Protein AF-A0A9Q3FR58-F1 (afdb_monomer_lite)

Foldseek 3Di:
DDLLLVLCCVCQVVVHPDPVSLVPDDPVSSVQVVVVQWDDDPNWIWGHDPPAIETEDDDPVVLVVLLCVCAVDPVNPRDDLVSSVVSSVRYYDYPPSSVVSVVSNVVDPVNCVVCDPPDDDPDPQDDDDDDLAPPPDDDDDDPPCVSVVVVVVVVVVVLVVVLVCCQVPNPDDQDPVGTDPCSPVCVVVSVVVQQQDQDPVVRGGPVVVNVVSVPDDDD

Secondary structure (DSSP, 8-state):
--HHHHHHHHHHHTT---HHHHTTS-HHHHHHHHTT-EEEETTEEEEE-SS-EEEE---HHHHHHHHHHHHTSTTT----HHHHHHHHHHHEE-TTHHHHHHHHHTT-HHHHHHSPPPPS--PPPPPPPPPSSTT---PPPPTT-GGGGHHHHHHHHHHHHHHHHHHHH-SS---TTS----HHHHHHHHHHHHTTPBPTTT-SBHHHHHHHHHTS---

pLDDT: mean 77.33, std 13.7, range [42.47, 96.5]

Radius of gyration: 36.56 Å; chains: 1; bounding box: 87×39×96 Å

Organism: NCBI:txid1389203

Structure (mmCIF, N/CA/C/O backbone):
data_AF-A0A9Q3FR58-F1
#
_entry.id   AF-A0A9Q3FR58-F1
#
loop_
_atom_site.group_PDB
_atom_site.id
_atom_site.type_symbol
_atom_site.label_atom_id
_atom_site.label_alt_id
_atom_site.label_comp_id
_atom_site.label_asym_id
_atom_site.label_entity_id
_atom_site.label_seq_id
_atom_site.pdbx_PDB_ins_code
_atom_site.Cartn_x
_atom_site.Cartn_y
_atom_site.Cartn_z
_atom_site.occupancy
_atom_site.B_iso_or_equiv
_atom_site.auth_seq_id
_atom_site.auth_comp_id
_atom_site.auth_asym_id
_atom_site.auth_atom_id
_atom_site.pdbx_PDB_model_num
ATOM 1 N N . MET A 1 1 ? -13.399 -14.724 16.982 1.00 58.38 1 MET A N 1
ATOM 2 C CA . MET A 1 1 ? -13.771 -13.324 17.273 1.00 58.38 1 MET A CA 1
ATOM 3 C C . MET A 1 1 ? -12.671 -12.745 18.143 1.00 58.38 1 MET A C 1
ATOM 5 O O . MET A 1 1 ? -12.304 -13.397 19.115 1.00 58.38 1 MET A O 1
ATOM 9 N N . ASP A 1 2 ? -12.083 -11.619 17.748 1.00 81.62 2 ASP A N 1
ATOM 10 C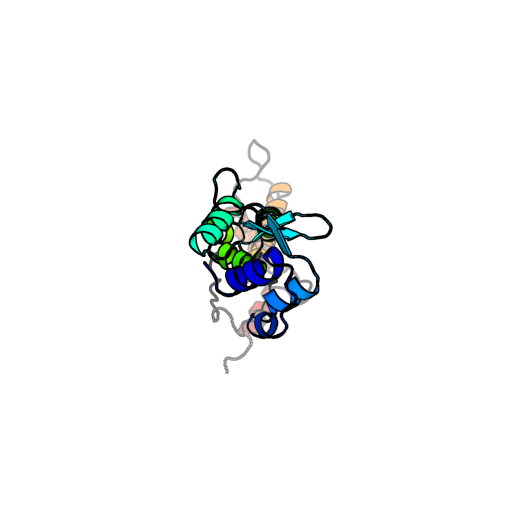 CA . ASP A 1 2 ? -10.951 -11.015 18.459 1.00 81.62 2 ASP A CA 1
ATOM 11 C C . ASP A 1 2 ? -11.298 -10.629 19.907 1.00 81.62 2 ASP A C 1
ATOM 13 O O . ASP A 1 2 ? -12.433 -10.238 20.207 1.00 81.62 2 ASP A O 1
ATOM 17 N N . LYS A 1 3 ? -10.311 -10.734 20.807 1.00 85.44 3 LYS A N 1
ATOM 18 C CA . LYS A 1 3 ? -10.471 -10.431 22.236 1.00 85.44 3 LYS A CA 1
ATOM 19 C C . LYS A 1 3 ? -10.946 -8.990 22.450 1.00 85.44 3 LYS A C 1
ATOM 21 O O . LYS A 1 3 ? -11.833 -8.770 23.274 1.00 85.44 3 LYS A O 1
ATOM 26 N N . ASN A 1 4 ? -10.397 -8.021 21.716 1.00 86.50 4 ASN A N 1
ATOM 27 C CA . ASN A 1 4 ? -10.749 -6.611 21.878 1.00 86.50 4 ASN A CA 1
ATOM 28 C C . ASN A 1 4 ? -12.167 -6.333 21.380 1.00 86.50 4 ASN A C 1
ATOM 30 O O . ASN A 1 4 ? -12.922 -5.644 22.063 1.00 86.50 4 ASN A O 1
ATOM 34 N N . CYS A 1 5 ? -12.574 -6.928 20.253 1.00 84.06 5 CYS A N 1
ATOM 35 C CA . CYS A 1 5 ? -13.959 -6.840 19.780 1.00 84.06 5 CYS A CA 1
ATOM 36 C C . CYS A 1 5 ? -14.952 -7.390 20.807 1.00 84.06 5 CYS A C 1
ATOM 38 O O . CYS A 1 5 ? -15.996 -6.782 21.030 1.00 84.06 5 CYS A O 1
ATOM 40 N N . HIS A 1 6 ? -14.627 -8.515 21.451 1.00 84.56 6 HIS A N 1
ATOM 41 C CA . HIS A 1 6 ? -15.487 -9.092 22.481 1.00 84.56 6 HIS A CA 1
ATOM 42 C C . HIS A 1 6 ? -15.614 -8.167 23.699 1.00 84.56 6 HIS A C 1
ATOM 44 O O . HIS A 1 6 ? -16.725 -7.923 24.166 1.00 84.56 6 HIS A O 1
ATOM 50 N N . ILE A 1 7 ? -14.496 -7.606 24.174 1.00 86.19 7 ILE A N 1
ATOM 51 C CA . ILE A 1 7 ? -14.488 -6.640 25.283 1.00 86.19 7 ILE A CA 1
ATOM 52 C C . ILE A 1 7 ? -15.303 -5.390 24.920 1.00 86.19 7 ILE A C 1
ATOM 54 O O . ILE A 1 7 ? -16.125 -4.947 25.718 1.00 86.19 7 ILE A O 1
ATOM 58 N N . LEU A 1 8 ? -15.138 -4.857 23.707 1.00 85.69 8 LEU A N 1
ATOM 59 C CA . LEU A 1 8 ? -15.890 -3.696 23.226 1.00 85.69 8 LEU A CA 1
ATOM 60 C C . LEU A 1 8 ? -17.389 -3.962 23.142 1.00 85.69 8 LEU A C 1
ATOM 62 O O . LEU A 1 8 ? -18.174 -3.135 23.593 1.00 85.69 8 LEU A O 1
ATOM 66 N N . CYS A 1 9 ? -17.795 -5.123 22.627 1.00 83.50 9 CYS A N 1
ATOM 67 C CA . CYS A 1 9 ? -19.205 -5.502 22.611 1.00 83.50 9 CYS A CA 1
ATOM 68 C C . CYS A 1 9 ? -19.760 -5.607 24.037 1.00 83.50 9 CYS A C 1
ATOM 70 O O . CYS A 1 9 ? -20.854 -5.121 24.298 1.00 83.50 9 CYS A O 1
ATOM 72 N N . GLN A 1 10 ? -19.007 -6.175 24.985 1.00 83.62 10 GLN A N 1
ATOM 73 C CA . GLN A 1 10 ? -19.440 -6.238 26.383 1.00 83.62 10 GLN A CA 1
ATOM 74 C C . GLN A 1 10 ? -19.601 -4.849 27.009 1.00 83.62 10 GLN A C 1
ATOM 76 O O . GLN A 1 10 ? -20.614 -4.607 27.657 1.00 83.62 10 GLN A O 1
ATOM 81 N N . LEU A 1 11 ? -18.631 -3.954 26.810 1.00 83.94 11 LEU A N 1
ATOM 82 C CA . LEU A 1 11 ? -18.652 -2.597 27.362 1.00 83.94 11 LEU A CA 1
ATOM 83 C C . LEU A 1 11 ? -19.778 -1.748 26.759 1.00 83.94 11 LEU A C 1
ATOM 85 O O . LEU A 1 11 ? -20.513 -1.092 27.492 1.00 83.94 11 LEU A O 1
ATOM 89 N N . LEU A 1 12 ? -19.926 -1.785 25.431 1.00 84.06 12 LEU A N 1
ATOM 90 C CA . LEU A 1 12 ? -20.851 -0.921 24.696 1.00 84.06 12 LEU A CA 1
ATOM 91 C C . LEU A 1 12 ? -22.293 -1.445 24.688 1.00 84.06 12 LEU A C 1
ATOM 93 O O . LEU A 1 12 ? -23.212 -0.641 24.671 1.00 84.06 12 LEU A O 1
ATOM 97 N N . MET A 1 13 ? -22.524 -2.764 24.700 1.00 78.56 13 MET A N 1
ATOM 98 C CA . MET A 1 13 ? -23.892 -3.316 24.681 1.00 78.56 13 MET A CA 1
ATOM 99 C C . MET A 1 13 ? -24.527 -3.407 26.072 1.00 78.56 13 MET A C 1
ATOM 101 O O . MET A 1 13 ? -25.747 -3.456 26.177 1.00 78.56 13 MET A O 1
ATOM 105 N N . LYS A 1 14 ? -23.725 -3.469 27.144 1.00 75.81 14 LYS A N 1
ATOM 106 C CA . LYS A 1 14 ? -24.231 -3.508 28.528 1.00 75.81 14 LYS A CA 1
ATOM 107 C C . LYS A 1 14 ? -24.322 -2.122 29.178 1.00 75.81 14 LYS A C 1
ATOM 109 O O . LYS A 1 14 ? -24.598 -2.057 30.373 1.00 75.81 14 LYS A O 1
ATOM 114 N N . ASP A 1 15 ? -24.027 -1.049 28.434 1.00 67.69 15 ASP A N 1
ATOM 115 C CA . ASP A 1 15 ? -23.895 0.330 28.939 1.00 67.69 15 ASP A CA 1
ATOM 116 C C . ASP A 1 15 ? -23.026 0.439 30.212 1.00 67.69 15 ASP A C 1
ATOM 118 O O . ASP A 1 15 ? -23.183 1.338 31.042 1.00 67.69 15 ASP A O 1
ATOM 122 N N . CYS A 1 16 ? -22.074 -0.485 30.391 1.00 66.06 16 CYS A N 1
ATOM 123 C CA . CYS A 1 16 ? -21.245 -0.562 31.585 1.00 66.06 16 CYS A CA 1
ATOM 124 C C . CYS A 1 16 ? -19.850 -0.001 31.295 1.00 66.06 16 CYS A C 1
ATOM 126 O O . CYS A 1 16 ? -19.054 -0.593 30.567 1.00 66.06 16 CYS A O 1
ATOM 128 N N . LYS A 1 17 ? -19.511 1.138 31.907 1.00 69.00 17 LYS A N 1
ATOM 129 C CA . LYS A 1 17 ? -18.150 1.695 31.864 1.00 69.00 17 LYS A CA 1
ATOM 130 C C . LYS A 1 17 ? -17.260 1.005 32.899 1.00 69.00 17 LYS A C 1
ATOM 132 O O . LYS A 1 17 ? -16.858 1.633 33.872 1.00 69.00 17 LYS A O 1
ATOM 137 N N . ASP A 1 18 ? -16.986 -0.285 32.710 1.00 76.38 18 ASP A N 1
ATOM 138 C CA . ASP A 1 18 ? -16.096 -1.047 33.593 1.00 76.38 18 ASP A CA 1
ATOM 139 C C . ASP A 1 18 ? -14.612 -0.722 33.294 1.00 76.38 18 ASP A C 1
ATOM 141 O O . ASP A 1 18 ? -14.090 -1.111 32.239 1.00 76.38 18 ASP A O 1
ATOM 145 N N . PRO A 1 19 ? -13.890 -0.040 34.209 1.00 75.44 19 PRO A N 1
ATOM 146 C CA . PRO A 1 19 ? -12.490 0.340 34.000 1.00 75.44 19 PRO A CA 1
ATOM 147 C C . PRO A 1 19 ? -11.538 -0.864 33.921 1.00 75.44 19 PRO A C 1
ATOM 149 O O . PRO A 1 19 ? -10.453 -0.776 33.335 1.00 75.44 19 PRO A O 1
ATOM 152 N N . THR A 1 20 ? -11.928 -2.004 34.499 1.00 78.81 20 THR A N 1
ATOM 153 C CA . THR A 1 20 ? -11.095 -3.212 34.540 1.00 78.81 20 THR A CA 1
ATOM 154 C C . THR A 1 20 ? -11.034 -3.907 33.181 1.00 78.81 20 THR A C 1
ATOM 156 O O . THR A 1 20 ? -9.996 -4.458 32.811 1.00 78.81 20 THR A O 1
ATOM 159 N N . LEU A 1 21 ? -12.122 -3.838 32.409 1.00 76.19 21 LEU A N 1
ATOM 160 C CA . LEU A 1 21 ? -12.220 -4.411 31.069 1.00 76.19 21 LEU A CA 1
ATOM 161 C C . LEU A 1 21 ? -11.488 -3.553 30.032 1.00 76.19 21 LEU A C 1
ATOM 163 O O . LEU A 1 21 ? -10.724 -4.099 29.237 1.00 76.19 21 LEU A O 1
ATOM 167 N N . SER A 1 22 ? -11.625 -2.223 30.104 1.00 75.50 22 SER A N 1
ATOM 168 C CA . SER A 1 22 ? -10.874 -1.289 29.243 1.00 75.50 22 SER A CA 1
ATOM 169 C C . SER A 1 22 ? -9.354 -1.459 29.399 1.00 75.50 22 SER A C 1
ATOM 171 O O . SER A 1 22 ? -8.603 -1.422 28.426 1.00 75.50 22 SER A O 1
ATOM 173 N N . SER A 1 23 ? -8.883 -1.760 30.613 1.00 81.88 23 SER A N 1
ATOM 174 C CA . SER A 1 23 ? -7.455 -1.977 30.889 1.00 81.88 23 SER A CA 1
ATOM 175 C C . SER A 1 23 ? -6.879 -3.266 30.283 1.00 81.88 23 SER A C 1
ATOM 177 O O . SER A 1 23 ? -5.663 -3.424 30.246 1.00 81.88 23 SER A O 1
ATOM 179 N N . LYS A 1 24 ? -7.723 -4.192 29.805 1.00 86.44 24 LYS A N 1
ATOM 180 C CA . LYS A 1 24 ? -7.295 -5.448 29.160 1.00 86.44 24 LYS A CA 1
ATOM 181 C C . LYS A 1 24 ? -7.170 -5.343 27.638 1.00 86.44 24 LYS A C 1
ATOM 183 O O . LYS A 1 24 ? -6.755 -6.336 27.030 1.00 86.44 24 LYS A O 1
ATOM 188 N N . MET A 1 25 ? -7.578 -4.219 27.049 1.00 85.12 25 MET A N 1
ATOM 189 C CA . MET A 1 25 ? -7.524 -3.973 25.608 1.00 85.12 25 MET A CA 1
ATOM 190 C C . MET A 1 25 ? -6.147 -3.478 25.178 1.00 85.12 25 MET A C 1
ATOM 192 O O . MET A 1 25 ? -5.453 -2.813 25.949 1.00 85.12 25 MET A O 1
ATOM 196 N N . ASP A 1 26 ? -5.782 -3.754 23.928 1.00 89.44 26 ASP A N 1
ATOM 197 C CA . ASP A 1 26 ? -4.554 -3.190 23.369 1.00 89.44 26 ASP A CA 1
ATOM 198 C C . ASP A 1 26 ? -4.687 -1.669 23.188 1.00 89.44 26 ASP A C 1
ATOM 200 O O . ASP A 1 26 ? -5.781 -1.128 22.996 1.00 89.44 26 ASP A O 1
ATOM 204 N N . GLU A 1 27 ? -3.553 -0.969 23.212 1.00 88.56 27 GLU A N 1
ATOM 205 C CA . GLU A 1 27 ? -3.487 0.497 23.257 1.00 88.56 27 GLU A CA 1
ATOM 206 C C . GLU A 1 27 ? -4.267 1.182 22.122 1.00 88.56 27 GLU A C 1
ATOM 208 O O . GLU A 1 27 ? -5.013 2.131 22.365 1.00 88.56 27 GLU A O 1
ATOM 213 N N . ILE A 1 28 ? -4.156 0.665 20.891 1.00 88.25 28 ILE A N 1
ATOM 214 C CA . ILE A 1 28 ? -4.841 1.215 19.707 1.00 88.25 28 ILE A CA 1
ATOM 215 C C . ILE A 1 28 ? -6.362 1.161 19.886 1.00 88.25 28 ILE A C 1
ATOM 217 O O . ILE A 1 28 ? -7.063 2.131 19.594 1.00 88.25 28 ILE A O 1
ATOM 221 N N . TRP A 1 29 ? -6.873 0.036 20.388 1.00 89.06 29 TRP A N 1
ATOM 222 C CA . TRP A 1 29 ? -8.299 -0.158 20.624 1.00 89.06 29 TRP A CA 1
ATOM 223 C C . TRP A 1 29 ? -8.800 0.691 21.784 1.00 89.06 29 TRP A C 1
ATOM 225 O O . TRP A 1 29 ? -9.887 1.257 21.700 1.00 89.06 29 TRP A O 1
ATOM 235 N N . LYS A 1 30 ? -8.007 0.792 22.854 1.00 87.50 30 LYS A N 1
ATOM 236 C CA . LYS A 1 30 ? -8.347 1.593 24.028 1.00 87.50 30 LYS A CA 1
ATOM 237 C C . LYS A 1 30 ? -8.444 3.075 23.680 1.00 87.50 30 LYS A C 1
ATOM 239 O O . LYS A 1 30 ? -9.448 3.700 23.993 1.00 87.50 30 LYS A O 1
ATOM 244 N N . LYS A 1 31 ? -7.459 3.612 22.955 1.00 88.50 31 LYS A N 1
ATOM 245 C CA . LYS A 1 31 ? -7.476 5.005 22.492 1.00 88.50 31 LYS A CA 1
ATOM 246 C C . LYS A 1 31 ? -8.723 5.306 21.658 1.00 88.50 31 LYS A C 1
ATOM 248 O O . LYS A 1 31 ? -9.409 6.290 21.902 1.00 88.50 31 LYS A O 1
ATOM 253 N N . ALA A 1 32 ? -9.037 4.427 20.710 1.00 87.00 32 ALA A N 1
ATOM 254 C CA . ALA A 1 32 ? -10.231 4.547 19.884 1.00 87.00 32 ALA A CA 1
ATOM 255 C C . ALA A 1 32 ? -11.530 4.497 20.717 1.00 87.00 32 ALA A C 1
ATOM 257 O O . ALA A 1 32 ? -12.446 5.293 20.514 1.00 87.00 32 ALA A O 1
ATOM 258 N N . TYR A 1 33 ? -11.604 3.594 21.695 1.00 87.12 33 TYR A N 1
ATOM 259 C CA . TYR A 1 33 ? -12.733 3.513 22.621 1.00 87.12 33 TYR A CA 1
ATOM 260 C C . TYR A 1 33 ? -12.908 4.782 23.461 1.00 87.12 33 TYR A C 1
ATOM 262 O O . TYR A 1 33 ? -14.024 5.290 23.554 1.00 87.12 33 TYR A O 1
ATOM 270 N N . ASP A 1 34 ? -11.822 5.313 24.024 1.00 86.25 34 ASP A N 1
ATOM 271 C CA . ASP A 1 34 ? -11.843 6.521 24.854 1.00 86.25 34 ASP A CA 1
ATOM 272 C C . ASP A 1 34 ? -12.266 7.764 24.043 1.00 86.25 34 ASP A C 1
ATOM 274 O O . ASP A 1 34 ? -12.928 8.658 24.568 1.00 86.25 34 ASP A O 1
ATOM 278 N N . GLU A 1 35 ? -11.960 7.793 22.741 1.00 86.81 35 GLU A N 1
ATOM 279 C CA . GLU A 1 35 ? -12.445 8.803 21.788 1.00 86.81 35 GLU A CA 1
ATOM 280 C C . GLU A 1 35 ? -13.936 8.627 21.413 1.00 86.81 35 GLU A C 1
ATOM 282 O O . GLU A 1 35 ? -14.515 9.487 20.746 1.00 86.81 35 GLU A O 1
ATOM 287 N N . GLY A 1 36 ? -14.581 7.534 21.836 1.00 85.00 36 GLY A N 1
ATOM 288 C CA . GLY A 1 36 ? -16.002 7.268 21.595 1.00 85.00 36 GLY A CA 1
ATOM 289 C C . GLY A 1 36 ? -16.334 6.921 20.142 1.00 85.00 36 GLY A C 1
ATOM 290 O O . GLY A 1 36 ? -17.457 7.149 19.691 1.00 85.00 36 GLY A O 1
ATOM 291 N N . ILE A 1 37 ? -15.370 6.394 19.380 1.00 89.06 37 ILE A N 1
ATOM 292 C CA . ILE A 1 37 ? -15.542 6.183 17.933 1.00 89.06 37 ILE A CA 1
ATOM 293 C C . ILE A 1 37 ? -16.217 4.850 17.584 1.00 89.06 37 ILE A C 1
ATOM 295 O O . ILE A 1 37 ? -16.667 4.668 16.453 1.00 89.06 37 ILE A O 1
ATOM 299 N N . PHE A 1 38 ? -16.361 3.929 18.540 1.00 90.50 38 PHE A N 1
ATOM 300 C CA . PHE A 1 38 ? -17.001 2.630 18.321 1.00 90.50 38 PHE A CA 1
ATOM 301 C C . PHE A 1 38 ? -18.495 2.630 18.638 1.00 90.50 38 PHE A C 1
ATOM 303 O O . PHE A 1 38 ? -18.916 3.123 19.679 1.00 90.50 38 PHE A O 1
ATOM 310 N N . HIS A 1 39 ? -19.284 2.039 17.742 1.00 88.12 39 HIS A N 1
ATOM 311 C CA . HIS A 1 39 ? -20.739 1.961 17.847 1.00 88.12 39 HIS A CA 1
ATOM 312 C C . HIS A 1 39 ? -21.197 0.529 17.528 1.00 88.12 39 HIS A C 1
ATOM 314 O O . HIS A 1 39 ? -20.955 0.062 16.412 1.00 88.12 39 HIS A O 1
ATOM 320 N N . PRO A 1 40 ? -21.827 -0.199 18.465 1.00 87.56 40 PRO A N 1
ATOM 321 C CA . PRO A 1 40 ? -22.393 -1.510 18.172 1.00 87.56 40 PRO A CA 1
ATOM 322 C C . PRO A 1 40 ? -23.749 -1.360 17.465 1.00 87.56 40 PRO A C 1
ATOM 324 O O . PRO A 1 40 ? -24.579 -0.551 17.873 1.00 87.56 40 PRO A O 1
ATOM 327 N N . LEU A 1 41 ? -23.989 -2.159 16.426 1.00 84.25 41 LEU A N 1
ATOM 328 C CA . LEU A 1 41 ? -25.285 -2.272 15.753 1.00 84.25 41 LEU A CA 1
ATOM 329 C C . LEU A 1 41 ? -25.457 -3.704 15.236 1.00 84.25 41 LEU A C 1
ATOM 331 O O . LEU A 1 41 ? -24.579 -4.215 14.549 1.00 84.25 41 LEU A O 1
ATOM 335 N N . ASP A 1 42 ? -26.560 -4.363 15.600 1.00 82.88 42 ASP A N 1
ATOM 336 C CA . ASP A 1 42 ? -26.909 -5.726 15.160 1.00 82.88 42 ASP A CA 1
ATOM 337 C C . ASP A 1 42 ? -25.799 -6.777 15.369 1.00 82.88 42 ASP A C 1
ATOM 339 O O . ASP A 1 42 ? -25.605 -7.693 14.574 1.00 82.88 42 ASP A O 1
ATOM 343 N N . GLY A 1 43 ? -25.034 -6.641 16.457 1.00 78.38 43 GLY A N 1
ATOM 344 C CA . GLY A 1 43 ? -23.909 -7.533 16.769 1.00 78.38 43 GLY A CA 1
ATOM 345 C C . GLY A 1 43 ? -22.637 -7.266 15.954 1.00 78.38 43 GLY A C 1
ATOM 346 O O . GLY A 1 43 ? -21.655 -7.992 16.104 1.00 78.38 43 GLY A O 1
ATOM 347 N N . ILE A 1 44 ? -22.626 -6.214 15.132 1.00 84.44 44 ILE A N 1
ATOM 348 C CA . ILE A 1 44 ? -21.472 -5.738 14.369 1.00 84.44 44 ILE A CA 1
ATOM 349 C C . ILE A 1 44 ? -20.944 -4.456 15.013 1.00 84.44 44 ILE A C 1
ATOM 351 O O . ILE A 1 44 ? -21.699 -3.574 15.421 1.00 84.44 44 ILE A O 1
ATOM 355 N N . LEU A 1 45 ? -19.620 -4.342 15.106 1.00 89.75 45 LEU A N 1
ATOM 356 C CA . LEU A 1 45 ? -18.970 -3.152 15.638 1.00 89.75 45 LEU A CA 1
ATOM 357 C C . LEU A 1 45 ? -18.608 -2.197 14.500 1.00 89.75 45 LEU A C 1
ATOM 359 O O . LEU A 1 45 ? -17.821 -2.544 13.621 1.00 89.75 45 LEU A O 1
ATOM 363 N N . TYR A 1 46 ? -19.132 -0.980 14.538 1.00 91.38 46 TYR A N 1
ATOM 364 C CA . TYR A 1 46 ? -18.810 0.074 13.584 1.00 91.38 46 TYR A CA 1
ATOM 365 C C . TYR A 1 46 ? -17.799 1.054 14.168 1.00 91.38 46 TYR A C 1
ATOM 367 O O . TYR A 1 46 ? -17.845 1.397 15.347 1.00 91.38 46 TYR A O 1
ATOM 375 N N . HIS A 1 47 ? -16.899 1.524 13.314 1.00 91.38 47 HIS A N 1
ATOM 376 C CA . HIS A 1 47 ? -15.940 2.576 13.591 1.00 91.38 47 HIS A CA 1
ATOM 377 C C . HIS A 1 47 ? -16.388 3.855 12.873 1.00 91.38 47 HIS A C 1
ATOM 379 O O . HIS A 1 47 ? -16.401 3.933 11.639 1.00 91.38 47 HIS A O 1
ATOM 385 N N . LYS A 1 48 ? -16.753 4.870 13.655 1.00 89.75 48 LYS A N 1
ATOM 386 C CA . LYS A 1 48 ? -17.286 6.145 13.180 1.00 89.75 48 LYS A CA 1
ATOM 387 C C . LYS A 1 48 ? -16.231 7.238 13.267 1.00 89.75 48 LYS A C 1
ATOM 389 O O . LYS A 1 48 ? -15.705 7.540 14.329 1.00 89.75 48 LYS A O 1
ATOM 394 N N . THR A 1 49 ? -15.975 7.892 12.146 1.00 86.81 49 THR A N 1
ATOM 395 C CA . THR A 1 49 ? -15.217 9.142 12.083 1.00 86.81 49 THR A CA 1
ATOM 396 C C . THR A 1 49 ? -16.159 10.307 11.778 1.00 86.81 49 THR A C 1
ATOM 398 O O . THR A 1 49 ? -17.368 10.134 11.623 1.00 86.81 49 THR A O 1
ATOM 401 N N . LYS A 1 50 ? -15.611 11.520 11.644 1.00 83.75 50 LYS A N 1
ATOM 402 C CA . LYS A 1 50 ? -16.383 12.707 11.249 1.00 83.75 50 LYS A CA 1
ATOM 403 C C . LYS A 1 50 ? -17.113 12.539 9.904 1.00 83.75 50 LYS A C 1
ATOM 405 O O . LYS A 1 50 ? -18.157 13.153 9.711 1.00 83.75 50 LYS A O 1
ATOM 410 N N . HIS A 1 51 ? -16.565 11.742 8.984 1.00 84.81 51 HIS A N 1
ATOM 411 C CA . HIS A 1 51 ? -17.045 11.652 7.599 1.00 84.81 51 HIS A CA 1
ATOM 412 C C . HIS A 1 51 ? -17.385 10.231 7.137 1.00 84.81 51 HIS A C 1
ATOM 414 O O . HIS A 1 51 ? -17.976 10.074 6.074 1.00 84.81 51 HIS A O 1
ATOM 420 N N . THR A 1 52 ? -17.021 9.200 7.900 1.00 87.00 52 THR A N 1
ATOM 421 C CA . THR A 1 52 ? -17.242 7.799 7.520 1.00 87.00 52 THR A CA 1
ATOM 422 C C . THR A 1 52 ? -17.754 6.985 8.699 1.00 87.00 52 THR A C 1
ATOM 424 O O . THR A 1 52 ? -17.422 7.263 9.849 1.00 87.00 52 THR A O 1
ATOM 427 N N . CYS A 1 53 ? -18.551 5.961 8.412 1.00 90.69 53 CYS A N 1
ATOM 428 C CA . CYS A 1 53 ? -18.941 4.930 9.365 1.00 90.69 53 CYS A CA 1
ATOM 429 C C . CYS A 1 53 ? -18.703 3.587 8.681 1.00 90.69 53 CYS A C 1
ATOM 431 O O . CYS A 1 53 ? -19.337 3.302 7.668 1.00 90.69 53 CYS A O 1
ATOM 433 N N . VAL A 1 54 ? -17.739 2.817 9.178 1.00 93.06 54 VAL A N 1
ATOM 434 C CA . VAL A 1 54 ? -17.273 1.592 8.517 1.00 93.06 54 VAL A CA 1
ATOM 435 C C . VAL A 1 54 ? -17.257 0.431 9.494 1.00 93.06 54 VAL A C 1
ATOM 437 O O . VAL A 1 54 ? -17.132 0.632 10.701 1.00 93.06 54 VAL A O 1
ATOM 440 N N . MET A 1 55 ? -17.390 -0.792 8.992 1.00 91.94 55 MET A N 1
ATOM 441 C CA . MET A 1 55 ? -17.364 -1.970 9.855 1.00 91.94 55 MET A CA 1
ATOM 442 C C . MET A 1 55 ? -15.958 -2.219 10.413 1.00 91.94 55 MET A C 1
ATOM 444 O O . MET A 1 55 ? -14.953 -2.023 9.728 1.00 91.94 55 MET A O 1
ATOM 448 N N . THR A 1 56 ? -15.879 -2.687 11.653 1.00 91.50 56 THR A N 1
ATOM 449 C CA . THR A 1 56 ? -14.619 -3.087 12.279 1.00 91.50 56 THR A CA 1
ATOM 450 C C . THR A 1 56 ? -14.328 -4.541 11.943 1.00 91.50 56 THR A C 1
ATOM 452 O O . THR A 1 56 ? -15.114 -5.425 12.277 1.00 91.50 56 THR A O 1
ATOM 455 N N . SER A 1 57 ? -13.203 -4.792 11.280 1.00 89.75 57 SER A N 1
ATOM 456 C CA . SER A 1 57 ? -12.782 -6.137 10.883 1.00 89.75 57 SER A CA 1
ATOM 457 C C . SER A 1 57 ? -11.614 -6.597 11.745 1.00 89.75 57 SER A C 1
ATOM 459 O O . SER A 1 57 ? -10.690 -5.838 12.009 1.00 89.75 57 SER A O 1
ATOM 461 N N . THR A 1 58 ? -11.646 -7.843 12.201 1.00 88.31 58 THR A N 1
ATOM 462 C CA . THR A 1 58 ? -10.516 -8.468 12.916 1.00 88.31 58 THR A CA 1
ATOM 463 C C . THR A 1 58 ? -10.150 -9.838 12.380 1.00 88.31 58 THR A C 1
ATOM 465 O O . THR A 1 58 ? -9.127 -10.403 12.753 1.00 88.31 58 THR A O 1
ATOM 468 N N . ASP A 1 59 ? -10.975 -10.371 11.487 1.00 89.06 59 ASP A N 1
ATOM 469 C CA . ASP A 1 59 ? -10.694 -11.610 10.795 1.00 89.06 59 ASP A CA 1
ATOM 470 C C . ASP A 1 59 ? -9.713 -11.346 9.649 1.00 89.06 59 ASP A C 1
ATOM 472 O O . ASP A 1 59 ? -10.004 -10.574 8.733 1.00 89.06 59 ASP A O 1
ATOM 476 N N . GLY A 1 60 ? -8.552 -12.000 9.701 1.00 90.56 60 GLY A N 1
ATOM 477 C CA . GLY A 1 60 ? -7.526 -11.889 8.670 1.00 90.56 60 GLY A CA 1
ATOM 478 C C . GLY A 1 60 ? -8.022 -12.314 7.286 1.00 90.56 60 GLY A C 1
ATOM 479 O O . GLY A 1 60 ? -7.583 -11.747 6.287 1.00 90.56 60 GLY A O 1
ATOM 480 N N . THR A 1 61 ? -8.969 -13.257 7.206 1.00 93.56 61 THR A N 1
ATOM 481 C CA . THR A 1 61 ? -9.540 -13.688 5.919 1.00 93.56 61 THR A CA 1
ATOM 482 C C . THR A 1 61 ? -10.405 -12.591 5.296 1.00 93.56 61 THR A C 1
ATOM 484 O O . THR A 1 61 ? -10.268 -12.277 4.110 1.00 93.56 61 THR A O 1
ATOM 487 N N . LEU A 1 62 ? -11.230 -11.931 6.114 1.00 92.44 62 LEU A N 1
ATOM 488 C CA . LEU A 1 62 ? -12.036 -10.787 5.705 1.00 92.44 62 LEU A CA 1
ATOM 489 C C . LEU A 1 62 ? -11.151 -9.598 5.319 1.00 92.44 62 LEU A C 1
ATOM 491 O O . LEU A 1 62 ? -11.368 -8.999 4.269 1.00 92.44 62 LEU A O 1
ATOM 495 N N . ILE A 1 63 ? -10.126 -9.290 6.121 1.00 95.31 63 ILE A N 1
ATOM 496 C CA . ILE A 1 63 ? -9.160 -8.220 5.826 1.00 95.31 63 ILE A CA 1
ATOM 497 C C . ILE A 1 63 ? -8.493 -8.461 4.469 1.00 95.31 63 ILE A C 1
ATOM 499 O O . ILE A 1 63 ? -8.463 -7.559 3.636 1.00 95.31 63 ILE A O 1
ATOM 503 N N . ASN A 1 64 ? -8.022 -9.682 4.202 1.00 95.31 64 ASN A N 1
ATOM 504 C CA . ASN A 1 64 ? -7.417 -10.017 2.913 1.00 95.31 64 ASN A CA 1
ATOM 505 C C . ASN A 1 64 ? -8.416 -9.857 1.754 1.00 95.31 64 ASN A C 1
ATOM 507 O O . ASN A 1 64 ? -8.079 -9.277 0.726 1.00 95.31 64 ASN A O 1
ATOM 511 N N . THR A 1 65 ? -9.670 -10.269 1.957 1.00 95.88 65 THR A N 1
ATOM 512 C CA . THR A 1 65 ? -10.744 -10.085 0.969 1.00 95.88 65 THR A CA 1
ATOM 513 C C . THR A 1 65 ? -10.979 -8.604 0.665 1.00 95.88 65 THR A C 1
ATOM 515 O O . THR A 1 65 ? -11.074 -8.220 -0.495 1.00 95.88 65 THR A O 1
ATOM 518 N N . ILE A 1 66 ? -11.009 -7.742 1.684 1.00 95.75 66 ILE A N 1
ATOM 519 C CA . ILE A 1 66 ? -11.155 -6.289 1.504 1.00 95.75 66 ILE A CA 1
ATOM 520 C C . ILE A 1 66 ? -9.968 -5.709 0.729 1.00 95.75 66 ILE A C 1
ATOM 522 O O . ILE A 1 66 ? -10.168 -4.898 -0.176 1.00 95.75 66 ILE A O 1
ATOM 526 N N . LEU A 1 67 ? -8.742 -6.122 1.063 1.00 96.38 67 LEU A N 1
ATOM 527 C CA . LEU A 1 67 ? -7.532 -5.685 0.362 1.00 96.38 67 LEU A CA 1
ATOM 528 C C . LEU A 1 67 ? -7.565 -6.106 -1.113 1.00 96.38 67 LEU A C 1
ATOM 530 O O . LEU A 1 67 ? -7.331 -5.269 -1.989 1.00 96.38 67 LEU A O 1
ATOM 534 N N . HIS A 1 68 ? -7.951 -7.354 -1.388 1.00 95.88 68 HIS A N 1
ATOM 535 C CA . HIS A 1 68 ? -8.147 -7.865 -2.741 1.00 95.88 68 HIS A CA 1
ATOM 536 C C . HIS A 1 68 ? -9.198 -7.055 -3.505 1.00 95.88 68 HIS A C 1
ATOM 538 O O . HIS A 1 68 ? -8.938 -6.587 -4.612 1.00 95.88 68 HIS A O 1
ATOM 544 N N . GLU A 1 69 ? -10.365 -6.811 -2.911 1.00 95.88 69 GLU A N 1
ATOM 545 C CA . GLU A 1 69 ? -11.427 -6.054 -3.574 1.00 95.88 69 GLU A CA 1
ATOM 546 C C . GLU A 1 69 ? -11.042 -4.600 -3.845 1.00 95.88 69 GLU A C 1
ATOM 548 O O . GLU A 1 69 ? -11.427 -4.046 -4.876 1.00 95.88 69 GLU A O 1
ATOM 553 N N . CYS A 1 70 ? -10.247 -3.988 -2.967 1.00 95.56 70 CYS A N 1
ATOM 554 C CA . CYS A 1 70 ? -9.807 -2.604 -3.115 1.00 95.56 70 CYS A CA 1
ATOM 555 C C . CYS A 1 70 ? -8.667 -2.426 -4.131 1.00 95.56 70 CYS A C 1
ATOM 557 O O . CYS A 1 70 ? -8.570 -1.344 -4.731 1.00 95.56 70 CYS A O 1
ATOM 559 N N . HIS A 1 71 ? -7.824 -3.450 -4.317 1.00 95.94 71 HIS A N 1
ATOM 560 C CA . HIS A 1 71 ? -6.598 -3.378 -5.117 1.00 95.94 71 HIS A CA 1
ATOM 561 C C . HIS A 1 71 ? -6.587 -4.322 -6.330 1.00 95.94 71 HIS A C 1
ATOM 563 O O . HIS A 1 71 ? -6.433 -3.862 -7.465 1.00 95.94 71 HIS A O 1
ATOM 569 N N . ASP A 1 72 ? -6.769 -5.621 -6.095 1.00 95.06 72 ASP A N 1
ATOM 570 C CA . ASP A 1 72 ? -6.510 -6.689 -7.064 1.00 95.06 72 ASP A CA 1
ATOM 571 C C . ASP A 1 72 ? -7.698 -7.019 -7.967 1.00 95.06 72 ASP A C 1
ATOM 573 O O . ASP A 1 72 ? -7.492 -7.521 -9.081 1.00 95.06 72 ASP A O 1
ATOM 577 N N . SER A 1 73 ? -8.920 -6.721 -7.514 1.00 93.38 73 SER A N 1
ATOM 578 C CA . SER A 1 73 ? -10.135 -7.018 -8.265 1.00 93.38 73 SER A CA 1
ATOM 579 C C . SER A 1 73 ? -10.105 -6.380 -9.655 1.00 93.38 73 SER A C 1
ATOM 581 O O . SER A 1 73 ? -9.548 -5.300 -9.887 1.00 93.38 73 SER A O 1
ATOM 583 N N . VAL A 1 74 ? -10.747 -7.052 -10.612 1.00 91.50 74 VAL A N 1
ATOM 584 C CA . VAL A 1 74 ? -10.844 -6.559 -11.995 1.00 91.50 74 VAL A CA 1
ATOM 585 C C . VAL A 1 74 ? -11.489 -5.169 -12.028 1.00 91.50 74 VAL A C 1
ATOM 587 O O . VAL A 1 74 ? -11.063 -4.310 -12.794 1.00 91.50 74 VAL A O 1
ATOM 590 N N . ALA A 1 75 ? -12.469 -4.931 -11.153 1.00 90.12 75 ALA A N 1
ATOM 591 C CA . ALA A 1 75 ? -13.119 -3.635 -10.998 1.00 90.12 75 ALA A CA 1
ATOM 592 C C . ALA A 1 75 ? -12.217 -2.582 -10.326 1.00 90.12 75 ALA A C 1
ATOM 594 O O . ALA A 1 75 ? -12.331 -1.393 -10.629 1.00 90.12 75 ALA A O 1
ATOM 595 N N . ALA A 1 76 ? -11.314 -2.987 -9.426 1.00 91.06 76 ALA A N 1
ATOM 596 C CA . ALA A 1 76 ? -10.414 -2.066 -8.746 1.00 91.06 76 ALA A CA 1
ATOM 597 C C . ALA A 1 76 ? -9.346 -1.487 -9.673 1.00 91.06 76 ALA A C 1
ATOM 599 O O . ALA A 1 76 ? -9.051 -0.292 -9.561 1.00 91.06 76 ALA A O 1
ATOM 600 N N . GLY A 1 77 ? -8.790 -2.318 -10.556 1.00 92.25 77 GLY A N 1
ATOM 601 C CA . GLY A 1 77 ? -7.845 -1.896 -11.585 1.00 92.25 77 GLY A CA 1
ATOM 602 C C . GLY A 1 77 ? -6.438 -1.559 -11.083 1.00 92.25 77 GLY A C 1
ATOM 603 O O . GLY A 1 77 ? -5.806 -0.692 -11.678 1.00 92.25 77 GLY A O 1
ATOM 604 N N . HIS A 1 78 ? -5.940 -2.212 -10.022 1.00 93.62 78 HIS A N 1
ATOM 605 C CA . HIS A 1 78 ? -4.565 -2.035 -9.508 1.00 93.62 78 HIS A CA 1
ATOM 606 C C . HIS A 1 78 ? -4.196 -0.555 -9.264 1.00 93.62 78 HIS A C 1
ATOM 608 O O . HIS A 1 78 ? -3.226 -0.043 -9.830 1.00 93.62 78 HIS A O 1
ATOM 614 N N . PRO A 1 79 ? -4.995 0.182 -8.471 1.00 93.38 79 PRO A N 1
ATOM 615 C CA . PRO A 1 79 ? -4.774 1.604 -8.247 1.00 93.38 79 PRO A CA 1
ATOM 616 C C . PRO A 1 79 ? -3.476 1.861 -7.463 1.00 93.38 79 PRO A C 1
ATOM 618 O O . PRO A 1 79 ? -2.940 0.974 -6.796 1.00 93.38 79 PRO A O 1
ATOM 621 N N . SER A 1 80 ? -2.995 3.109 -7.499 1.00 93.06 80 SER A N 1
ATOM 622 C CA . SER A 1 80 ? -1.857 3.541 -6.679 1.00 93.06 80 SER A CA 1
ATOM 623 C C . SER A 1 80 ? -2.094 3.294 -5.184 1.00 93.06 80 SER A C 1
ATOM 625 O O . SER A 1 80 ? -3.238 3.183 -4.732 1.00 93.06 80 SER A O 1
ATOM 627 N N . GLU A 1 81 ? -1.013 3.250 -4.405 1.00 94.12 81 GLU A N 1
ATOM 628 C CA . GLU A 1 81 ? -1.069 3.056 -2.950 1.00 94.12 81 GLU A CA 1
ATOM 629 C C . GLU A 1 81 ? -2.013 4.065 -2.276 1.00 94.12 81 GLU A C 1
ATOM 631 O O . GLU A 1 81 ? -2.938 3.662 -1.573 1.00 94.12 81 GLU A O 1
ATOM 636 N N . ASP A 1 82 ? -1.885 5.358 -2.594 1.00 94.56 82 ASP A N 1
ATOM 637 C CA . ASP A 1 82 ? -2.752 6.417 -2.054 1.00 94.56 82 ASP A CA 1
ATOM 638 C C . ASP A 1 82 ? -4.239 6.179 -2.355 1.00 94.56 82 ASP A C 1
ATOM 640 O O . ASP A 1 82 ? -5.108 6.362 -1.501 1.00 94.56 82 ASP A O 1
ATOM 644 N N . ARG A 1 83 ? -4.555 5.733 -3.577 1.00 94.69 83 ARG A N 1
ATOM 645 C CA . ARG A 1 83 ? -5.936 5.428 -3.977 1.00 94.69 83 ARG A CA 1
ATOM 646 C C . ARG A 1 83 ? -6.456 4.162 -3.301 1.00 94.69 83 ARG A C 1
ATOM 648 O O . ARG A 1 83 ? -7.642 4.093 -2.987 1.00 94.69 83 ARG A O 1
ATOM 655 N N . THR A 1 84 ? -5.587 3.180 -3.074 1.00 95.50 84 THR A N 1
ATOM 656 C CA . THR A 1 84 ? -5.925 1.956 -2.338 1.00 95.50 84 THR A CA 1
ATOM 657 C C . THR A 1 84 ? -6.252 2.289 -0.881 1.00 95.50 84 THR A C 1
ATOM 659 O O . THR A 1 84 ? -7.276 1.843 -0.367 1.00 95.50 84 THR A O 1
ATOM 662 N N . LEU A 1 85 ? -5.451 3.150 -0.244 1.00 95.81 85 LEU A N 1
ATOM 663 C CA . LEU A 1 85 ? -5.694 3.642 1.115 1.00 95.81 85 LEU A CA 1
ATOM 664 C C . LEU A 1 85 ? -7.049 4.345 1.241 1.00 95.81 85 LEU A C 1
ATOM 666 O O . LEU A 1 85 ? -7.806 4.057 2.169 1.00 95.81 85 LEU A O 1
ATOM 670 N N . GLU A 1 86 ? -7.382 5.242 0.308 1.00 94.62 86 GLU A N 1
ATOM 671 C CA . GLU A 1 86 ? -8.663 5.955 0.351 1.00 94.62 86 GLU A CA 1
ATOM 672 C C . GLU A 1 86 ? -9.866 5.028 0.124 1.00 94.62 86 GLU A C 1
ATOM 674 O O . GLU A 1 86 ? -10.911 5.246 0.733 1.00 94.62 86 GLU A O 1
ATOM 679 N N . ARG A 1 87 ? -9.727 3.954 -0.666 1.00 94.69 87 ARG A N 1
ATOM 680 C CA . ARG A 1 87 ? -10.782 2.934 -0.793 1.00 94.69 87 ARG A CA 1
ATOM 681 C C . ARG A 1 87 ? -10.982 2.164 0.504 1.00 94.69 87 ARG A C 1
ATOM 683 O O . ARG A 1 87 ? -12.093 2.143 1.029 1.00 94.69 87 ARG A O 1
ATOM 690 N N . VAL A 1 88 ? -9.911 1.605 1.065 1.00 95.50 88 VAL A N 1
ATOM 691 C CA . VAL A 1 88 ? -9.980 0.797 2.294 1.00 95.50 88 VAL A CA 1
ATOM 692 C C . VAL A 1 88 ? -10.593 1.588 3.450 1.00 95.50 88 VAL A C 1
ATOM 694 O O . VAL A 1 88 ? -11.482 1.089 4.136 1.00 95.50 88 VAL A O 1
ATOM 697 N N . LYS A 1 89 ? -10.218 2.863 3.589 1.00 93.81 89 LYS A N 1
ATOM 698 C CA . LYS A 1 89 ? -10.775 3.809 4.571 1.00 93.81 89 LYS A CA 1
ATOM 699 C C . LYS A 1 89 ? -12.302 3.948 4.521 1.00 93.81 89 LYS A C 1
ATOM 701 O O . LYS A 1 89 ? -12.905 4.326 5.526 1.00 93.81 89 LYS A O 1
ATOM 706 N N . THR A 1 90 ? -12.917 3.691 3.366 1.00 92.06 90 THR A N 1
ATOM 707 C CA . THR A 1 90 ? -14.377 3.740 3.173 1.00 92.06 90 THR A CA 1
ATOM 708 C C . THR A 1 90 ? -15.068 2.387 3.342 1.00 92.06 90 THR A C 1
ATOM 710 O O . THR A 1 90 ? -16.290 2.356 3.450 1.00 92.06 90 THR A O 1
ATOM 713 N N . CYS A 1 91 ? -14.316 1.287 3.411 1.00 91.12 91 CYS A N 1
ATOM 714 C CA . CYS A 1 91 ? -14.858 -0.065 3.524 1.00 91.12 91 CYS A CA 1
ATOM 715 C C . CYS A 1 91 ? -14.888 -0.551 4.976 1.00 91.12 91 CYS A C 1
ATOM 717 O O . CYS A 1 91 ? -15.940 -0.937 5.487 1.00 91.12 91 CYS A O 1
ATOM 719 N N . SER A 1 92 ? -13.739 -0.536 5.652 1.00 93.38 92 SER A N 1
ATOM 720 C CA . SER A 1 92 ? -13.604 -1.110 6.992 1.00 93.38 92 SER A CA 1
ATOM 721 C C . SER A 1 92 ? -12.425 -0.519 7.759 1.00 93.38 92 SER A C 1
ATOM 723 O O . SER A 1 92 ? -11.541 0.134 7.206 1.00 93.38 92 SER A O 1
ATOM 725 N N . TRP A 1 93 ? -12.437 -0.729 9.072 1.00 94.06 93 TRP A N 1
ATOM 726 C CA . TRP A 1 93 ? -11.371 -0.312 9.972 1.00 94.06 93 TRP A CA 1
ATOM 727 C C . TRP A 1 93 ? -10.816 -1.509 10.740 1.00 94.06 93 TRP A C 1
ATOM 729 O O . TRP A 1 93 ? -11.568 -2.388 11.165 1.00 94.06 93 TRP A O 1
ATOM 739 N N . TRP A 1 94 ? -9.500 -1.518 10.940 1.00 93.81 94 TRP A N 1
ATOM 740 C CA . TRP A 1 94 ? -8.801 -2.439 11.831 1.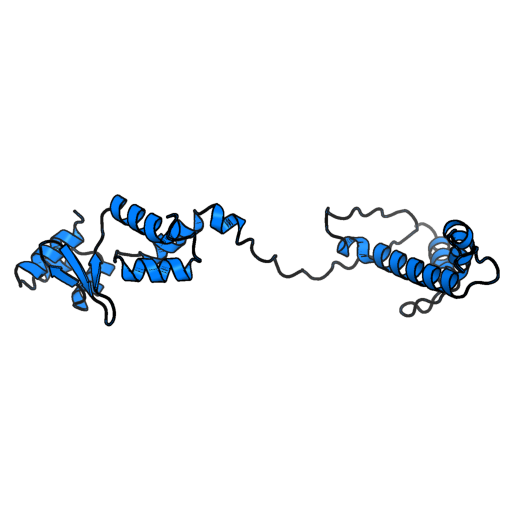00 93.81 94 TRP A CA 1
ATOM 741 C C . TRP A 1 94 ? -7.490 -1.809 12.334 1.00 93.81 94 TRP A C 1
ATOM 743 O O . TRP A 1 94 ? -7.022 -0.813 11.765 1.00 93.81 94 TRP A O 1
ATOM 753 N N . PRO A 1 95 ? -6.877 -2.333 13.407 1.00 91.62 95 PRO A N 1
ATOM 754 C CA . PRO A 1 95 ? -5.602 -1.822 13.899 1.00 91.62 95 PRO A CA 1
ATOM 755 C C . PRO A 1 95 ? -4.525 -1.901 12.818 1.00 91.62 95 PRO A C 1
ATOM 757 O O . PRO A 1 95 ? -4.358 -2.934 12.187 1.00 91.62 95 PRO A O 1
ATOM 760 N N . ASN A 1 96 ? -3.767 -0.820 12.629 1.00 91.88 96 ASN A N 1
ATOM 761 C CA . ASN A 1 96 ? -2.680 -0.742 11.645 1.00 91.88 96 ASN A CA 1
ATOM 762 C C . ASN A 1 96 ? -3.086 -0.949 10.172 1.00 91.88 96 ASN A C 1
ATOM 764 O O . ASN A 1 96 ? -2.206 -1.139 9.339 1.00 91.88 96 ASN A O 1
ATOM 768 N N . TRP A 1 97 ? -4.365 -0.784 9.810 1.00 94.06 97 TRP A N 1
ATOM 769 C CA . TRP A 1 97 ? -4.845 -0.990 8.434 1.00 94.06 97 TRP A CA 1
ATOM 770 C C . TRP A 1 97 ? -4.038 -0.274 7.346 1.00 94.06 97 TRP A C 1
ATOM 772 O O . TRP A 1 97 ? -3.822 -0.820 6.271 1.00 94.06 97 TRP A O 1
ATOM 782 N N . LYS A 1 98 ? -3.528 0.931 7.624 1.00 95.69 98 LYS A N 1
ATOM 783 C CA . LYS A 1 98 ? -2.679 1.675 6.678 1.00 95.69 98 LYS A CA 1
ATOM 784 C C . LYS A 1 98 ? -1.371 0.949 6.372 1.00 95.69 98 LYS A C 1
ATOM 786 O O . LYS A 1 98 ? -0.916 0.960 5.234 1.00 95.69 98 LYS A O 1
ATOM 791 N N . LYS A 1 99 ? -0.762 0.356 7.402 1.00 96.12 99 LYS A N 1
ATOM 792 C CA . LYS A 1 99 ? 0.478 -0.406 7.276 1.00 96.12 99 LYS A CA 1
ATOM 793 C C . LYS A 1 99 ? 0.222 -1.673 6.466 1.00 96.12 99 LYS A C 1
ATOM 795 O O . LYS A 1 99 ? 0.966 -1.932 5.531 1.00 96.12 99 LYS A O 1
ATOM 800 N N . ASP A 1 100 ? -0.867 -2.376 6.758 1.00 95.69 100 ASP A N 1
ATOM 801 C CA . ASP A 1 100 ? -1.236 -3.599 6.041 1.00 95.69 100 ASP A CA 1
ATOM 802 C C . ASP A 1 100 ? -1.534 -3.325 4.561 1.00 95.69 100 ASP A C 1
ATOM 804 O O . ASP A 1 100 ? -1.118 -4.092 3.700 1.00 95.69 100 ASP A O 1
ATOM 808 N N . VAL A 1 101 ? -2.189 -2.200 4.240 1.00 96.50 101 VAL A N 1
ATOM 809 C CA . VAL A 1 101 ? -2.381 -1.758 2.847 1.00 96.50 101 VAL A CA 1
ATOM 810 C C . VAL A 1 101 ? -1.041 -1.518 2.156 1.00 96.50 101 VAL A C 1
ATOM 812 O O . VAL A 1 101 ? -0.863 -1.950 1.018 1.00 96.50 101 VAL A O 1
ATOM 815 N N . SER A 1 102 ? -0.104 -0.850 2.831 1.00 95.12 102 SER A N 1
ATOM 816 C CA . SER A 1 102 ? 1.230 -0.592 2.284 1.00 95.12 102 SER A CA 1
ATOM 817 C C . SER A 1 102 ? 1.986 -1.895 2.033 1.00 95.12 102 SER A C 1
ATOM 819 O O . SER A 1 102 ? 2.474 -2.126 0.930 1.00 95.12 102 SER A O 1
ATOM 821 N N . GLU A 1 103 ? 2.014 -2.803 3.011 1.00 95.31 103 GLU A N 1
ATOM 822 C CA . GLU A 1 103 ? 2.650 -4.114 2.866 1.00 95.31 103 GLU A CA 1
ATOM 823 C C . GLU A 1 103 ? 2.014 -4.922 1.730 1.00 95.31 103 GLU A C 1
ATOM 825 O O . GLU A 1 103 ? 2.731 -5.428 0.869 1.00 95.31 103 GLU A O 1
ATOM 830 N N . TYR A 1 104 ? 0.682 -4.967 1.653 1.00 95.31 104 TYR 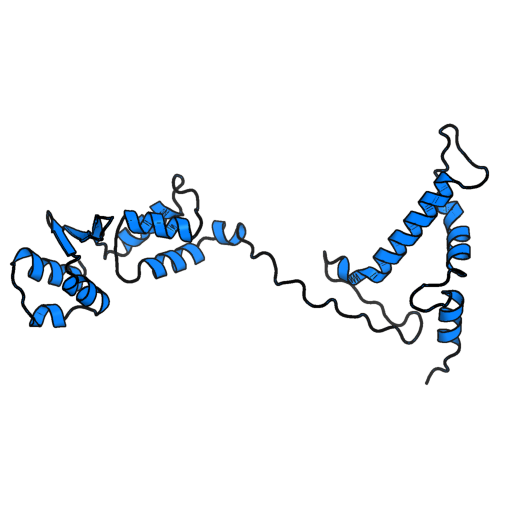A N 1
ATOM 831 C CA . TYR A 1 104 ? -0.046 -5.633 0.575 1.00 95.31 104 TYR A CA 1
ATOM 832 C C . TYR A 1 104 ? 0.291 -5.046 -0.800 1.00 95.31 104 TYR A C 1
ATOM 834 O O . TYR A 1 104 ? 0.644 -5.782 -1.724 1.00 95.31 104 TYR A O 1
ATOM 842 N N . TYR A 1 105 ? 0.277 -3.719 -0.937 1.00 93.69 105 TYR A N 1
ATOM 843 C CA . TYR A 1 105 ? 0.650 -3.030 -2.172 1.00 93.69 105 TYR A CA 1
ATOM 844 C C . TYR A 1 105 ? 2.088 -3.370 -2.595 1.00 93.69 105 TYR A C 1
ATOM 846 O O . TYR A 1 105 ? 2.350 -3.669 -3.763 1.00 93.69 105 TYR A O 1
ATOM 854 N N . GLN A 1 106 ? 3.014 -3.427 -1.634 1.00 91.25 106 GLN A N 1
ATOM 855 C CA . GLN A 1 106 ? 4.397 -3.856 -1.851 1.00 91.25 106 GLN A CA 1
ATOM 856 C C . GLN A 1 106 ? 4.535 -5.352 -2.171 1.00 91.25 106 GLN A C 1
ATOM 858 O O . GLN A 1 106 ? 5.635 -5.794 -2.489 1.00 91.25 106 GLN A O 1
ATOM 863 N N . THR A 1 107 ? 3.478 -6.161 -2.132 1.00 93.44 107 THR A N 1
ATOM 864 C CA . THR A 1 107 ? 3.506 -7.539 -2.658 1.00 93.44 107 THR A CA 1
ATOM 865 C C . THR A 1 107 ? 2.999 -7.645 -4.095 1.00 93.44 107 THR A C 1
ATOM 867 O O . THR A 1 107 ? 3.276 -8.644 -4.758 1.00 93.44 107 THR A O 1
ATOM 870 N N . CYS A 1 108 ? 2.350 -6.606 -4.630 1.00 92.81 108 CYS A N 1
ATOM 871 C CA . CYS A 1 108 ? 1.747 -6.656 -5.957 1.00 92.81 108 CYS A CA 1
ATOM 872 C C . CYS A 1 108 ? 2.794 -6.584 -7.084 1.00 92.81 108 CYS A C 1
ATOM 874 O O . CYS A 1 108 ? 3.385 -5.541 -7.379 1.00 92.81 108 CYS A O 1
ATOM 876 N N . GLU A 1 109 ? 2.985 -7.705 -7.782 1.00 90.81 109 GLU A N 1
ATOM 877 C CA . GLU A 1 109 ? 3.918 -7.824 -8.911 1.00 90.81 109 GLU A CA 1
ATOM 878 C C . GLU A 1 109 ? 3.555 -6.919 -10.097 1.00 90.81 109 GLU A C 1
ATOM 880 O O . GLU A 1 109 ? 4.441 -6.409 -10.788 1.00 90.81 109 GLU A O 1
ATOM 885 N N . ARG A 1 110 ? 2.257 -6.696 -10.346 1.00 90.19 110 ARG A N 1
ATOM 886 C CA . ARG A 1 110 ? 1.792 -5.832 -11.444 1.00 90.19 110 ARG A CA 1
ATOM 887 C C . ARG A 1 110 ? 2.198 -4.383 -11.192 1.00 90.19 110 ARG A C 1
ATOM 889 O O . ARG A 1 110 ? 2.826 -3.765 -12.052 1.00 90.19 110 ARG A O 1
ATOM 896 N N . CYS A 1 111 ? 1.920 -3.888 -9.988 1.00 90.12 111 CYS A N 1
ATOM 897 C CA . CYS A 1 111 ? 2.278 -2.540 -9.561 1.00 90.12 111 CYS A CA 1
ATOM 898 C C . CYS A 1 111 ? 3.796 -2.342 -9.512 1.00 90.12 111 CYS A C 1
ATOM 900 O O . CYS A 1 111 ? 4.283 -1.337 -10.024 1.00 90.12 111 CYS A O 1
ATOM 902 N N . LYS A 1 112 ? 4.567 -3.312 -8.999 1.00 87.19 112 LYS A N 1
ATOM 903 C CA . LYS A 1 112 ? 6.043 -3.249 -8.996 1.00 87.19 112 LYS A CA 1
ATOM 904 C C . LYS A 1 112 ? 6.651 -3.127 -10.389 1.00 87.19 112 LYS A C 1
ATOM 906 O O . LYS A 1 112 ? 7.607 -2.381 -10.584 1.00 87.19 112 LYS A O 1
ATOM 911 N N . LYS A 1 113 ? 6.125 -3.884 -11.357 1.00 85.88 113 LYS A N 1
ATOM 912 C CA . LYS A 1 113 ? 6.628 -3.871 -12.738 1.00 85.88 113 LYS A CA 1
ATOM 913 C C . LYS A 1 113 ? 6.255 -2.584 -13.467 1.00 85.88 113 LYS A C 1
ATOM 915 O O . LYS A 1 113 ? 7.080 -2.068 -14.218 1.00 85.88 113 LYS A O 1
ATOM 920 N N . ALA A 1 114 ? 5.045 -2.075 -13.238 1.00 83.56 114 ALA A N 1
ATOM 921 C CA . ALA A 1 114 ? 4.568 -0.831 -13.836 1.00 83.56 114 ALA A CA 1
ATOM 922 C C . ALA A 1 114 ? 5.272 0.402 -13.242 1.00 83.56 114 ALA A C 1
ATOM 924 O O . ALA A 1 114 ? 5.751 1.258 -13.981 1.00 83.56 114 ALA A O 1
ATOM 925 N N . ASN A 1 115 ? 5.409 0.456 -11.915 1.00 73.12 115 ASN A N 1
ATOM 926 C CA . ASN A 1 115 ? 6.043 1.555 -11.191 1.00 73.12 115 ASN A CA 1
ATOM 927 C C . ASN A 1 115 ? 7.541 1.304 -11.007 1.00 73.12 115 ASN A C 1
ATOM 929 O O . ASN A 1 115 ? 8.060 1.290 -9.888 1.00 73.12 115 ASN A O 1
ATOM 933 N N . ARG A 1 116 ? 8.265 1.120 -12.119 1.00 64.56 116 ARG A N 1
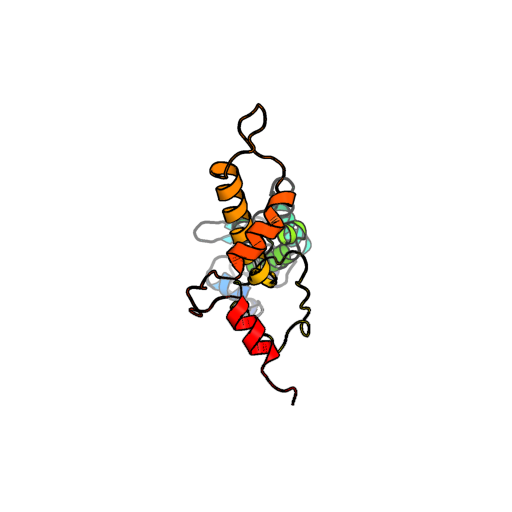ATOM 934 C CA . ARG A 1 116 ? 9.729 1.202 -12.082 1.00 64.56 116 ARG A CA 1
ATOM 935 C C . ARG A 1 116 ? 10.100 2.583 -11.560 1.00 64.56 116 ARG A C 1
ATOM 937 O O . ARG A 1 116 ? 9.748 3.581 -12.183 1.00 64.56 116 ARG A O 1
ATOM 944 N N . ALA A 1 117 ? 10.809 2.629 -10.433 1.00 63.88 117 ALA A N 1
ATOM 945 C CA . ALA A 1 117 ? 11.392 3.864 -9.937 1.00 63.88 117 ALA A CA 1
ATOM 946 C C . ALA A 1 117 ? 12.132 4.541 -11.096 1.00 63.88 117 ALA A C 1
ATOM 948 O O . ALA A 1 117 ? 13.077 3.965 -11.645 1.00 63.88 117 ALA A O 1
ATOM 949 N N . THR A 1 118 ? 11.679 5.734 -11.488 1.00 59.91 118 THR A N 1
ATOM 950 C CA . THR A 1 118 ? 12.438 6.617 -12.370 1.00 59.91 118 THR A CA 1
ATOM 951 C C . THR A 1 118 ? 13.837 6.689 -11.773 1.00 59.91 118 THR A C 1
ATOM 953 O O . THR A 1 118 ? 13.968 7.000 -10.589 1.00 59.91 118 THR A O 1
ATOM 956 N N . GLY A 1 119 ? 14.835 6.231 -12.535 1.00 58.84 119 GLY A N 1
ATOM 957 C CA . GLY A 1 119 ? 16.125 5.785 -12.009 1.00 58.84 119 GLY A CA 1
ATOM 958 C C . GLY A 1 119 ? 16.781 6.758 -11.028 1.00 58.84 119 GLY A C 1
ATOM 959 O O . GLY A 1 119 ? 16.485 7.955 -11.009 1.00 58.84 119 GLY A O 1
ATOM 960 N N . LYS A 1 120 ? 17.717 6.240 -10.215 1.00 61.22 120 LYS A N 1
ATOM 961 C CA . LYS A 1 120 ? 18.609 7.076 -9.392 1.00 61.22 120 LYS A CA 1
ATOM 962 C C . LYS A 1 120 ? 19.067 8.272 -10.231 1.00 61.22 120 LYS A C 1
ATOM 964 O O . LYS A 1 120 ? 19.463 8.068 -11.378 1.00 61.22 120 LYS A O 1
ATOM 969 N N . LYS A 1 121 ? 18.998 9.490 -9.668 1.00 56.38 121 LYS A N 1
ATOM 970 C CA . LYS A 1 121 ? 19.507 10.709 -10.319 1.00 56.38 121 LYS A CA 1
ATOM 971 C C . LYS A 1 121 ? 20.840 10.364 -10.974 1.00 56.38 121 LYS A C 1
ATOM 973 O O . LYS A 1 121 ? 21.696 9.808 -10.281 1.00 56.38 121 LYS A O 1
ATOM 978 N N . PHE A 1 122 ? 20.976 10.634 -12.274 1.00 58.53 122 PHE A N 1
ATOM 979 C CA . PHE A 1 122 ? 22.232 10.419 -12.986 1.00 58.53 122 PHE A CA 1
ATOM 980 C C . PHE A 1 122 ? 23.360 10.987 -12.120 1.00 58.53 122 PHE A C 1
ATOM 982 O O . PHE A 1 122 ? 23.324 12.161 -11.743 1.00 58.53 122 PHE A O 1
ATOM 989 N N . GLY A 1 123 ? 24.281 10.120 -11.693 1.00 62.97 123 GLY A N 1
ATOM 990 C CA . GLY A 1 123 ? 25.436 10.546 -10.913 1.00 62.97 123 GLY A CA 1
ATOM 991 C C . GLY A 1 123 ? 26.272 11.543 -11.714 1.00 62.97 123 GLY A C 1
ATOM 992 O O . GLY A 1 123 ? 26.060 11.727 -12.914 1.00 62.97 123 GLY A O 1
ATOM 993 N N . MET A 1 124 ? 27.248 12.182 -11.069 1.00 61.38 124 MET A N 1
ATOM 994 C CA . MET A 1 124 ? 28.227 12.968 -11.820 1.00 61.38 124 MET A CA 1
ATOM 995 C C . MET A 1 124 ? 28.888 12.077 -12.876 1.00 61.38 124 MET A C 1
ATOM 997 O O . MET A 1 124 ? 29.379 10.993 -12.557 1.00 61.38 124 MET A O 1
ATOM 1001 N N . ILE A 1 125 ? 28.873 12.543 -14.128 1.00 64.12 125 ILE A N 1
ATOM 1002 C CA . ILE A 1 125 ? 29.550 11.884 -15.245 1.00 64.12 125 ILE A CA 1
ATOM 1003 C C . ILE A 1 125 ? 31.017 11.703 -14.849 1.00 64.12 125 ILE A C 1
ATOM 1005 O O . ILE A 1 125 ? 31.705 12.676 -14.527 1.00 64.12 125 ILE A O 1
ATOM 1009 N N . ILE A 1 126 ? 31.483 10.454 -14.847 1.00 63.66 126 ILE A N 1
ATOM 1010 C CA . ILE A 1 126 ? 32.878 10.131 -14.552 1.00 63.66 126 ILE A CA 1
ATOM 1011 C C . ILE A 1 126 ? 33.745 10.821 -15.608 1.00 63.66 126 ILE A C 1
ATOM 1013 O O . ILE A 1 126 ? 33.555 10.623 -16.805 1.00 63.66 126 ILE A O 1
ATOM 1017 N N . GLN A 1 127 ? 34.699 11.639 -15.166 1.00 60.94 127 GLN A N 1
ATOM 1018 C CA . GLN A 1 127 ? 35.691 12.223 -16.064 1.00 60.94 127 GLN A CA 1
ATOM 1019 C C . GLN A 1 127 ? 36.650 11.119 -16.524 1.00 60.94 127 GLN A C 1
ATOM 1021 O O . GLN A 1 127 ? 37.351 10.520 -15.704 1.00 60.94 127 GLN A O 1
ATOM 1026 N N . ILE A 1 128 ? 36.685 10.849 -17.829 1.00 68.12 128 ILE A N 1
ATOM 1027 C CA . ILE A 1 128 ? 37.675 9.948 -18.425 1.00 68.12 128 ILE A CA 1
ATOM 1028 C C . ILE A 1 128 ? 39.042 10.629 -18.298 1.00 68.12 128 ILE A C 1
ATOM 1030 O O . ILE A 1 128 ? 39.230 11.753 -18.761 1.00 68.12 128 ILE A O 1
ATOM 1034 N N . LYS A 1 129 ? 39.998 9.969 -17.632 1.00 68.19 129 LYS A N 1
ATOM 1035 C CA . LYS A 1 129 ? 41.375 10.471 -17.538 1.00 68.19 129 LYS A CA 1
ATOM 1036 C C . LYS A 1 129 ? 42.020 10.409 -18.918 1.00 68.19 129 LYS A C 1
ATOM 1038 O O . LYS A 1 129 ? 41.944 9.376 -19.578 1.00 68.19 129 LYS A O 1
ATOM 1043 N N . GLU A 1 130 ? 42.687 11.485 -19.319 1.00 69.69 130 GLU A N 1
ATOM 1044 C CA . GLU A 1 130 ? 43.408 11.523 -20.591 1.00 69.69 130 GLU A CA 1
ATOM 1045 C C . GLU A 1 130 ? 44.453 10.388 -20.661 1.00 69.69 130 GLU A C 1
ATOM 1047 O O . GLU A 1 130 ? 45.217 10.195 -19.703 1.00 69.69 130 GLU A O 1
ATOM 1052 N N . PRO A 1 131 ? 44.500 9.619 -21.766 1.00 69.31 131 PRO A N 1
ATOM 1053 C CA . PRO A 1 131 ? 45.479 8.555 -21.933 1.00 69.31 131 PRO A CA 1
ATOM 1054 C C . PRO A 1 131 ? 46.895 9.138 -22.013 1.00 69.31 131 PRO A C 1
ATOM 1056 O O . PRO A 1 131 ? 47.134 10.185 -22.613 1.00 69.31 131 PRO A O 1
ATOM 1059 N N . LYS A 1 132 ? 47.862 8.452 -21.393 1.00 72.81 132 LYS A N 1
ATOM 1060 C CA . LYS A 1 132 ? 49.263 8.907 -21.345 1.00 72.81 132 LYS A CA 1
ATOM 1061 C C . LYS A 1 132 ? 50.025 8.663 -22.650 1.00 72.81 132 LYS A C 1
ATOM 1063 O O . LYS A 1 132 ? 51.018 9.346 -22.888 1.00 72.81 132 LYS A O 1
ATOM 1068 N N . SER A 1 133 ? 49.559 7.718 -23.458 1.00 67.19 133 SER A N 1
ATOM 1069 C CA . SER A 1 133 ? 50.143 7.312 -24.735 1.00 67.19 133 SER A CA 1
ATOM 1070 C C . SER A 1 133 ? 49.074 6.665 -25.629 1.00 67.19 133 SER A C 1
ATOM 1072 O O . SER A 1 133 ? 48.051 6.195 -25.111 1.00 67.19 133 SER A O 1
ATOM 1074 N N . PRO A 1 134 ? 49.277 6.649 -26.959 1.00 69.31 134 PRO A N 1
ATOM 1075 C CA . PRO A 1 134 ? 48.327 6.066 -27.901 1.00 69.31 134 PRO A CA 1
ATOM 1076 C C . PRO A 1 134 ? 48.133 4.559 -27.659 1.00 69.31 134 PRO A C 1
ATOM 1078 O O . PRO A 1 134 ? 49.064 3.866 -27.256 1.00 69.31 134 PRO A O 1
ATOM 1081 N N . TRP A 1 135 ? 46.927 4.052 -27.927 1.00 67.62 135 TRP A N 1
ATOM 1082 C CA . TRP A 1 135 ? 46.598 2.613 -27.978 1.00 67.62 135 TRP A CA 1
ATOM 1083 C C . TRP A 1 135 ? 46.664 1.809 -26.660 1.00 67.62 135 TRP A C 1
ATOM 1085 O O . TRP A 1 135 ? 46.461 0.600 -26.687 1.00 67.62 135 TRP A O 1
ATOM 1095 N N . ILE A 1 136 ? 46.887 2.439 -25.498 1.00 70.31 136 ILE A N 1
ATOM 1096 C CA . ILE A 1 136 ? 47.023 1.722 -24.205 1.00 70.31 136 ILE A CA 1
ATOM 1097 C C . ILE A 1 136 ? 45.681 1.493 -23.476 1.00 70.31 136 ILE A C 1
ATOM 1099 O O . ILE A 1 136 ? 45.593 0.648 -22.587 1.00 70.31 136 ILE A O 1
ATOM 1103 N N . GLY A 1 137 ? 44.615 2.213 -23.837 1.00 64.25 137 GLY A N 1
ATOM 1104 C CA . GLY A 1 137 ? 43.325 2.144 -23.140 1.00 64.25 137 GLY A CA 1
ATOM 1105 C C . GLY A 1 137 ? 42.158 1.812 -24.062 1.00 64.25 137 GLY A C 1
ATOM 1106 O O . GLY A 1 137 ? 41.702 2.677 -24.800 1.00 64.25 137 GLY A O 1
ATOM 1107 N N . LEU A 1 138 ? 41.638 0.588 -23.962 1.00 60.66 138 LEU A N 1
ATOM 1108 C CA . LEU A 1 138 ? 40.324 0.199 -24.479 1.00 60.66 138 LEU A CA 1
ATOM 1109 C C . LEU A 1 138 ? 39.358 0.137 -23.293 1.00 60.66 138 LEU A C 1
ATOM 1111 O O . LEU A 1 138 ? 39.482 -0.736 -22.435 1.00 60.66 138 LEU A O 1
ATOM 1115 N N . SER A 1 139 ? 38.425 1.085 -23.216 1.00 62.44 139 SER A N 1
ATOM 1116 C CA . SER A 1 139 ? 37.353 1.072 -22.218 1.00 62.44 139 SER A CA 1
ATOM 1117 C C . SER A 1 139 ? 36.070 0.624 -22.901 1.00 62.44 139 SER A C 1
ATOM 1119 O O . SER A 1 139 ? 35.603 1.297 -23.812 1.00 62.44 139 SER A O 1
ATOM 1121 N N . LEU A 1 140 ? 35.512 -0.510 -22.479 1.00 65.19 140 LEU A N 1
ATOM 1122 C CA . LEU A 1 140 ? 34.206 -0.971 -22.948 1.00 65.19 140 LEU A CA 1
ATOM 1123 C C . LEU A 1 140 ? 33.105 -0.271 -22.147 1.00 65.19 140 LEU A C 1
ATOM 1125 O O . LEU A 1 140 ? 33.165 -0.228 -20.914 1.00 65.19 140 LEU A O 1
ATOM 1129 N N . SER A 1 141 ? 32.102 0.266 -22.835 1.00 66.56 141 SER A N 1
ATOM 1130 C CA . SER A 1 141 ? 30.911 0.820 -22.200 1.00 66.56 141 SER A CA 1
ATOM 1131 C C . SER A 1 141 ? 29.993 -0.281 -21.664 1.00 66.56 141 SER A C 1
ATOM 1133 O O . SER A 1 141 ? 30.040 -1.447 -22.064 1.00 66.56 141 SER A O 1
ATOM 1135 N N . THR A 1 142 ? 29.150 0.085 -20.699 1.00 71.12 142 THR A N 1
ATOM 1136 C CA . THR A 1 142 ? 28.067 -0.795 -20.244 1.00 71.12 142 THR A CA 1
ATOM 1137 C C . THR A 1 142 ? 26.941 -0.793 -21.275 1.00 71.12 142 THR A C 1
ATOM 1139 O O . THR A 1 142 ? 26.666 0.226 -21.908 1.00 71.12 142 THR A O 1
ATOM 1142 N N . ALA A 1 143 ? 26.263 -1.933 -21.439 1.00 67.94 143 ALA A N 1
ATOM 1143 C CA . ALA A 1 143 ? 25.170 -2.057 -22.400 1.00 67.94 143 ALA A CA 1
ATOM 1144 C C . ALA A 1 143 ? 24.109 -0.957 -22.190 1.00 67.94 143 ALA A C 1
ATOM 1146 O O . ALA A 1 143 ? 23.720 -0.673 -21.054 1.00 67.94 143 ALA A O 1
ATOM 1147 N N . TYR A 1 144 ? 23.643 -0.359 -23.292 1.00 62.88 144 TYR A N 1
ATOM 1148 C CA . TYR A 1 144 ? 22.628 0.704 -23.322 1.00 62.88 144 TYR A CA 1
ATOM 1149 C C . TYR A 1 144 ? 22.990 1.999 -22.558 1.00 62.88 144 TYR A C 1
ATOM 1151 O O . TYR A 1 144 ? 22.092 2.706 -22.103 1.00 62.88 144 TYR A O 1
ATOM 1159 N N . HIS A 1 145 ? 24.281 2.335 -22.435 1.00 68.69 145 HIS A N 1
ATOM 1160 C CA . HIS A 1 145 ? 24.759 3.587 -21.823 1.00 68.69 145 HIS A CA 1
ATOM 1161 C C . HIS A 1 145 ? 25.622 4.419 -22.799 1.00 68.69 145 HIS A C 1
ATOM 1163 O O . HIS A 1 145 ? 26.838 4.495 -22.613 1.00 68.69 145 HIS A O 1
ATOM 1169 N N . PRO A 1 146 ? 25.019 5.077 -23.812 1.00 63.88 146 PRO A N 1
ATOM 1170 C CA . PRO A 1 146 ? 25.739 5.878 -24.819 1.00 63.88 146 PRO A CA 1
ATOM 1171 C C . PRO A 1 146 ? 26.626 6.979 -24.210 1.00 63.88 146 PRO A C 1
ATOM 1173 O O . PRO A 1 146 ? 27.720 7.272 -24.681 1.00 63.88 146 PRO A O 1
ATOM 1176 N N . GLN A 1 147 ? 26.228 7.514 -23.050 1.00 66.81 147 GLN A N 1
ATOM 1177 C CA . GLN A 1 147 ? 26.985 8.543 -22.334 1.00 66.81 147 GLN A CA 1
ATOM 1178 C C . GLN A 1 147 ? 28.380 8.077 -21.880 1.00 66.81 147 GLN A C 1
ATOM 1180 O O . GLN A 1 147 ? 29.243 8.921 -21.638 1.00 66.81 147 GLN A O 1
ATOM 1185 N N . ALA A 1 148 ? 28.612 6.763 -21.757 1.00 62.84 148 ALA A N 1
ATOM 1186 C CA . ALA A 1 148 ? 29.931 6.209 -21.453 1.00 62.84 148 ALA A CA 1
ATOM 1187 C C . ALA A 1 148 ? 30.916 6.355 -22.631 1.00 62.84 148 ALA A C 1
ATOM 1189 O O . ALA A 1 148 ? 32.118 6.456 -22.393 1.00 62.84 148 ALA A O 1
ATOM 1190 N N . ASP A 1 149 ? 30.405 6.473 -23.861 1.00 67.69 149 ASP A N 1
ATOM 1191 C CA . ASP A 1 149 ? 31.178 6.631 -25.100 1.00 67.69 149 ASP A CA 1
ATOM 1192 C C . ASP A 1 149 ? 31.108 8.065 -25.656 1.00 67.69 149 ASP A C 1
ATOM 1194 O O . ASP A 1 149 ? 31.461 8.323 -26.807 1.00 67.69 149 ASP A O 1
ATOM 1198 N N . GLY A 1 150 ? 30.705 9.041 -24.832 1.00 70.19 150 GLY A N 1
ATOM 1199 C CA . GLY A 1 150 ? 30.387 10.405 -25.275 1.00 70.19 150 GLY A CA 1
ATOM 1200 C C . GLY A 1 150 ? 31.511 11.159 -26.008 1.00 70.19 150 GLY A C 1
ATOM 1201 O O . GLY A 1 150 ? 31.230 12.104 -26.745 1.00 70.19 150 GLY A O 1
ATOM 1202 N N . LEU A 1 151 ? 32.780 10.759 -25.841 1.00 69.50 151 LEU A N 1
ATOM 1203 C CA . LEU A 1 151 ? 33.897 11.289 -26.637 1.00 69.50 151 LEU A CA 1
ATOM 1204 C C . LEU A 1 151 ? 33.845 10.801 -28.093 1.00 69.50 151 LEU A C 1
ATOM 1206 O O . LEU A 1 151 ? 33.990 11.613 -29.006 1.00 69.50 151 LEU A O 1
ATOM 1210 N N . ALA A 1 152 ? 33.609 9.503 -28.301 1.00 70.56 152 ALA A N 1
ATOM 1211 C CA . ALA A 1 152 ? 33.448 8.919 -29.628 1.00 70.56 152 ALA A CA 1
ATOM 1212 C C . ALA A 1 152 ? 32.159 9.428 -30.283 1.00 70.56 152 ALA A C 1
ATOM 1214 O O . ALA A 1 152 ? 32.193 9.862 -31.428 1.00 70.56 152 ALA A O 1
ATOM 1215 N N . GLU A 1 153 ? 31.052 9.487 -29.538 1.00 76.06 153 GLU A N 1
ATOM 1216 C CA . GLU A 1 153 ? 29.776 10.002 -30.055 1.00 76.06 153 GLU A CA 1
ATOM 1217 C C . GLU A 1 153 ? 29.871 11.463 -30.515 1.00 76.06 153 GLU A C 1
ATOM 1219 O O . GLU A 1 153 ? 29.370 11.808 -31.584 1.00 76.06 153 GLU A O 1
ATOM 1224 N N . ARG A 1 154 ? 30.564 12.329 -29.760 1.00 76.69 154 ARG A N 1
ATOM 1225 C CA . ARG A 1 154 ? 30.778 13.728 -30.166 1.00 76.69 154 ARG A CA 1
ATOM 1226 C C . ARG A 1 154 ? 31.655 13.835 -31.413 1.00 76.69 154 ARG A C 1
ATOM 1228 O O . ARG A 1 154 ? 31.407 14.692 -32.257 1.00 76.69 154 ARG A O 1
ATOM 1235 N N . MET A 1 155 ? 32.673 12.984 -31.531 1.00 72.38 155 MET A N 1
ATOM 1236 C CA . MET A 1 155 ? 33.510 12.934 -32.729 1.00 72.38 155 MET A CA 1
ATOM 1237 C C . MET A 1 155 ? 32.702 12.472 -33.946 1.00 72.38 155 MET A C 1
ATOM 1239 O O . MET A 1 155 ? 32.789 13.099 -34.996 1.00 72.38 155 MET A O 1
ATOM 1243 N N . ILE A 1 156 ? 31.862 11.447 -33.788 1.00 78.25 156 ILE A N 1
ATOM 1244 C CA . ILE A 1 156 ? 30.956 10.966 -34.839 1.00 78.25 156 ILE A CA 1
ATOM 1245 C C . ILE A 1 156 ? 30.022 12.094 -35.298 1.00 78.25 156 ILE A C 1
ATOM 1247 O O . ILE A 1 156 ? 29.925 12.339 -36.495 1.00 78.25 156 ILE A O 1
ATOM 1251 N N . GLN A 1 157 ? 29.414 12.847 -34.373 1.00 78.81 157 GLN A N 1
ATOM 1252 C CA . GLN A 1 157 ? 28.557 13.991 -34.719 1.00 78.81 157 GLN A CA 1
ATOM 1253 C C . GLN A 1 157 ? 29.297 15.081 -35.504 1.00 78.81 157 GLN A C 1
ATOM 1255 O O . GLN A 1 157 ? 28.772 15.583 -36.496 1.00 78.81 157 GLN A O 1
ATOM 1260 N N . ASN A 1 158 ? 30.520 15.431 -35.098 1.00 78.00 158 ASN A N 1
ATOM 1261 C CA . ASN A 1 158 ? 31.325 16.419 -35.820 1.00 78.00 158 ASN A CA 1
ATOM 1262 C C . ASN A 1 158 ? 31.651 15.951 -37.247 1.00 78.00 158 ASN A C 1
ATOM 1264 O O . ASN A 1 158 ? 31.526 16.730 -38.194 1.00 78.00 158 ASN A O 1
ATOM 1268 N N . LEU A 1 159 ? 32.024 14.677 -37.406 1.00 75.44 159 LEU A N 1
ATOM 1269 C CA . LEU A 1 159 ? 32.307 14.083 -38.712 1.00 75.44 159 LEU A CA 1
ATOM 1270 C C . LEU A 1 159 ? 31.056 14.054 -39.596 1.00 75.44 159 LEU A C 1
ATOM 1272 O O . LEU A 1 159 ? 31.127 14.439 -40.762 1.00 75.44 159 LEU A O 1
ATOM 1276 N N . GLU A 1 160 ? 29.903 13.663 -39.046 1.00 79.19 160 GLU A N 1
ATOM 1277 C CA . GLU A 1 160 ? 28.623 13.716 -39.757 1.00 79.19 160 GLU A CA 1
ATOM 1278 C C . GLU A 1 160 ? 28.291 15.138 -40.221 1.00 79.19 160 GLU A C 1
ATOM 1280 O O . GLU A 1 160 ? 27.900 15.334 -41.372 1.00 79.19 160 GLU A O 1
ATOM 1285 N N . ASP A 1 161 ? 28.474 16.142 -39.362 1.00 79.25 161 ASP A N 1
ATOM 1286 C CA . ASP A 1 161 ? 28.219 17.542 -39.704 1.00 79.25 161 ASP A CA 1
ATOM 1287 C C . ASP A 1 161 ? 29.158 18.051 -40.804 1.00 79.25 161 ASP A C 1
ATOM 1289 O O . ASP A 1 161 ? 28.727 18.796 -41.692 1.00 79.25 161 ASP A O 1
ATOM 1293 N N . MET A 1 162 ? 30.428 17.642 -40.793 1.00 74.38 162 MET A N 1
ATOM 1294 C CA . MET A 1 162 ? 31.363 17.961 -41.871 1.00 74.38 162 MET A CA 1
ATOM 1295 C C . MET A 1 162 ? 30.949 17.294 -43.181 1.00 74.38 162 MET A C 1
ATOM 1297 O O . MET A 1 162 ? 30.842 17.989 -44.190 1.00 74.38 162 MET A O 1
ATOM 1301 N N . ILE A 1 163 ? 30.641 15.992 -43.167 1.00 74.31 163 ILE A N 1
ATOM 1302 C CA . ILE A 1 163 ? 30.159 15.256 -44.347 1.00 74.31 163 ILE A CA 1
ATOM 1303 C C . ILE A 1 163 ? 28.919 15.940 -44.922 1.00 74.31 163 ILE A C 1
ATOM 1305 O O . ILE A 1 163 ? 28.883 16.235 -46.113 1.00 74.31 163 ILE A O 1
ATOM 1309 N N . ARG A 1 164 ? 27.933 16.286 -44.083 1.00 76.31 164 ARG A N 1
ATOM 1310 C CA . ARG A 1 164 ? 26.707 16.978 -44.517 1.00 76.31 164 ARG A CA 1
ATOM 1311 C C . ARG A 1 164 ? 27.009 18.302 -45.217 1.00 76.31 164 ARG A C 1
ATOM 1313 O O . ARG A 1 164 ? 26.392 18.606 -46.236 1.00 76.31 164 ARG A O 1
ATOM 1320 N N . ARG A 1 165 ? 27.966 19.087 -44.710 1.00 72.06 165 ARG A N 1
ATOM 1321 C CA . ARG A 1 165 ? 28.392 20.346 -45.349 1.00 72.06 165 ARG A CA 1
ATOM 1322 C C . ARG A 1 165 ? 29.107 20.096 -46.676 1.00 72.06 165 ARG A C 1
ATOM 1324 O O . ARG A 1 165 ? 28.835 20.803 -47.640 1.00 72.06 165 ARG A O 1
ATOM 1331 N N . PHE A 1 166 ? 29.973 19.090 -46.752 1.00 68.88 166 PHE A N 1
ATOM 1332 C CA . PHE A 1 166 ? 30.652 18.725 -47.996 1.00 68.88 166 PHE A C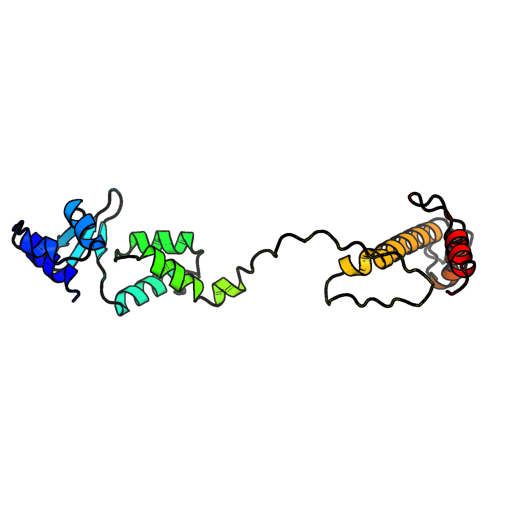A 1
ATOM 1333 C C . PHE A 1 166 ? 29.676 18.200 -49.055 1.00 68.88 166 PHE A C 1
ATOM 1335 O O . PHE A 1 166 ? 29.726 18.663 -50.187 1.00 68.88 166 PHE A O 1
ATOM 1342 N N . CYS A 1 167 ? 28.729 17.332 -48.703 1.00 67.25 167 CYS A N 1
ATOM 1343 C CA . CYS A 1 167 ? 27.696 16.863 -49.632 1.00 67.25 167 CYS A CA 1
ATOM 1344 C C . CYS A 1 167 ? 26.769 17.998 -50.107 1.00 67.25 167 CYS A C 1
ATOM 1346 O O . CYS A 1 167 ? 26.290 17.968 -51.237 1.00 67.25 167 CYS A O 1
ATOM 1348 N N . ALA A 1 168 ? 26.516 19.014 -49.271 1.00 66.88 168 ALA A N 1
ATOM 1349 C CA . ALA A 1 168 ? 25.672 20.153 -49.640 1.00 66.88 168 ALA A CA 1
ATOM 1350 C C . ALA A 1 168 ? 26.385 21.191 -50.535 1.00 66.88 168 ALA A C 1
ATOM 1352 O O . ALA A 1 168 ? 25.746 21.781 -51.412 1.00 66.88 168 ALA A O 1
ATOM 1353 N N . TYR A 1 169 ? 27.690 21.418 -50.324 1.00 65.44 169 TYR A N 1
ATOM 1354 C CA . TYR A 1 169 ? 28.439 22.550 -50.902 1.00 65.44 169 TYR A CA 1
ATOM 1355 C C . TYR A 1 169 ? 29.720 22.166 -51.678 1.00 65.44 169 TYR A C 1
ATOM 1357 O O . TYR A 1 169 ? 30.407 23.053 -52.181 1.00 65.44 169 TYR A O 1
ATOM 1365 N N . GLY A 1 170 ? 30.066 20.880 -51.764 1.00 57.31 170 GLY A N 1
ATOM 1366 C CA . GLY A 1 170 ? 31.317 20.368 -52.331 1.00 57.31 170 GLY A CA 1
ATOM 1367 C C . GLY A 1 170 ? 31.431 20.476 -53.854 1.00 57.31 170 GLY A C 1
ATOM 1368 O O . GLY A 1 170 ? 30.442 20.404 -54.585 1.00 57.31 170 GLY A O 1
ATOM 1369 N N . LEU A 1 171 ? 32.675 20.671 -54.302 1.00 57.81 171 LEU A N 1
ATOM 1370 C CA . LEU A 1 171 ? 33.096 20.916 -55.681 1.00 57.81 171 LEU A CA 1
ATOM 1371 C C . LEU A 1 171 ? 32.868 19.681 -56.573 1.00 57.81 171 LEU A C 1
ATOM 1373 O O . LEU A 1 171 ? 33.476 18.638 -56.366 1.00 57.81 171 LEU A O 1
ATOM 1377 N N . GLU A 1 172 ? 32.002 19.858 -57.572 1.00 55.59 172 GLU A N 1
ATOM 1378 C CA . GLU A 1 172 ? 31.968 19.132 -58.850 1.00 55.59 172 GLU A CA 1
ATOM 1379 C C . GLU A 1 172 ? 31.903 17.595 -58.814 1.00 55.59 172 GLU A C 1
ATOM 1381 O O . GLU A 1 172 ? 32.729 16.937 -59.427 1.00 55.59 172 GLU A O 1
ATOM 1386 N N . PHE A 1 173 ? 30.883 16.996 -58.195 1.00 53.88 173 PHE A N 1
ATOM 1387 C CA . PHE A 1 173 ? 30.359 15.701 -58.670 1.00 53.88 173 PHE A CA 1
ATOM 1388 C C . PHE A 1 173 ? 28.931 15.500 -58.148 1.00 53.88 173 PHE A C 1
ATOM 1390 O O . PHE A 1 173 ? 28.710 14.907 -57.097 1.00 53.88 173 PHE A O 1
ATOM 1397 N N . ARG A 1 174 ? 27.944 16.085 -58.833 1.00 54.56 174 ARG A N 1
ATOM 1398 C CA . ARG A 1 174 ? 26.519 15.879 -58.534 1.00 54.56 174 ARG A CA 1
ATOM 1399 C C . ARG A 1 174 ? 25.971 14.852 -59.518 1.00 54.56 174 ARG A C 1
ATOM 1401 O O . ARG A 1 174 ? 26.151 15.037 -60.721 1.00 54.56 174 ARG A O 1
ATOM 1408 N N . ASP A 1 175 ? 25.308 13.814 -59.018 1.00 53.69 175 ASP A N 1
ATOM 1409 C CA . ASP A 1 175 ? 24.525 12.916 -59.868 1.00 53.69 175 ASP A CA 1
ATOM 1410 C C . ASP A 1 175 ? 23.256 13.629 -60.375 1.00 53.69 175 ASP A C 1
ATOM 1412 O O . ASP A 1 175 ? 23.011 14.804 -60.086 1.00 53.69 175 ASP A O 1
ATOM 1416 N N . SER A 1 176 ? 22.437 12.943 -61.175 1.00 56.97 176 SER A N 1
ATOM 1417 C CA . SER A 1 176 ? 21.248 13.517 -61.827 1.00 56.97 176 SER A CA 1
ATOM 1418 C C . SER A 1 176 ? 20.213 14.140 -60.875 1.00 56.97 176 SER A C 1
ATOM 1420 O O . SER A 1 176 ? 19.373 14.917 -61.321 1.00 56.97 176 SER A O 1
ATOM 1422 N N . ASP A 1 177 ? 20.253 13.806 -59.583 1.00 65.50 177 ASP A N 1
ATOM 1423 C CA . ASP A 1 177 ? 19.396 14.357 -58.525 1.00 65.50 177 ASP A CA 1
ATOM 1424 C C . ASP A 1 177 ? 20.021 15.557 -57.783 1.00 65.50 177 ASP A C 1
ATOM 1426 O O . ASP A 1 177 ? 19.388 16.146 -56.906 1.00 65.50 177 ASP A O 1
ATOM 1430 N N . GLY A 1 178 ? 21.241 15.962 -58.150 1.00 58.25 178 GLY A N 1
ATOM 1431 C CA . GLY A 1 178 ? 21.922 17.119 -57.584 1.00 58.25 178 GLY A CA 1
ATOM 1432 C C . GLY A 1 178 ? 22.716 16.841 -56.306 1.00 58.25 178 GLY A C 1
ATOM 1433 O O . GLY A 1 178 ? 23.213 17.808 -55.722 1.00 58.25 178 GLY A O 1
ATOM 1434 N N . PHE A 1 179 ? 22.865 15.582 -55.881 1.00 57.03 179 PHE A N 1
ATOM 1435 C CA . PHE A 1 179 ? 23.605 15.192 -54.675 1.00 57.03 179 PHE A CA 1
ATOM 1436 C C . PHE A 1 179 ? 24.774 14.250 -54.999 1.00 57.03 179 PHE A C 1
ATOM 1438 O O . PHE A 1 179 ? 24.801 13.601 -56.042 1.00 57.03 179 PHE A O 1
ATOM 1445 N N . THR A 1 180 ? 25.764 14.194 -54.105 1.00 59.31 180 THR A N 1
ATOM 1446 C CA . THR A 1 180 ? 26.856 13.210 -54.148 1.00 59.31 180 THR A CA 1
ATOM 1447 C C . THR A 1 180 ? 26.608 12.171 -53.059 1.00 59.31 180 THR A C 1
ATOM 1449 O O . THR A 1 180 ? 26.640 12.509 -51.875 1.00 59.31 180 THR A O 1
ATOM 1452 N N . HIS A 1 181 ? 26.348 10.918 -53.443 1.00 61.16 181 HIS A N 1
ATOM 1453 C CA . HIS A 1 181 ? 25.997 9.836 -52.503 1.00 61.16 181 HIS A CA 1
ATOM 1454 C C . HIS A 1 181 ? 27.195 9.004 -52.025 1.00 61.16 181 HIS A C 1
ATOM 1456 O O . HIS A 1 181 ? 27.046 8.154 -51.150 1.00 61.16 181 HIS A O 1
ATOM 1462 N N . ASP A 1 182 ? 28.393 9.249 -52.557 1.00 64.50 182 ASP A N 1
ATOM 1463 C CA . ASP A 1 182 ? 29.601 8.527 -52.156 1.00 64.50 182 ASP A CA 1
ATOM 1464 C C . ASP A 1 182 ? 30.312 9.216 -50.984 1.00 64.50 182 ASP A C 1
ATOM 1466 O O . ASP A 1 182 ? 31.282 9.956 -51.147 1.00 64.50 182 ASP A O 1
ATOM 1470 N N . SER A 1 183 ? 29.830 8.961 -49.766 1.00 60.94 183 SER A N 1
ATOM 1471 C CA . SER A 1 183 ? 30.482 9.442 -48.544 1.00 60.94 183 SER A CA 1
ATOM 1472 C C . SER A 1 183 ? 31.891 8.869 -48.351 1.00 60.94 183 SER A C 1
ATOM 1474 O O . SER A 1 183 ? 32.700 9.481 -47.656 1.00 60.94 183 SER A O 1
ATOM 1476 N N . CYS A 1 184 ? 32.197 7.705 -48.938 1.00 62.41 184 CYS A N 1
ATOM 1477 C CA . CYS A 1 184 ? 33.453 6.989 -48.714 1.00 62.41 184 CYS A CA 1
ATOM 1478 C C . CYS A 1 184 ? 34.649 7.688 -49.371 1.00 62.41 184 CYS A C 1
ATOM 1480 O O . CYS A 1 184 ? 35.721 7.751 -48.768 1.00 62.41 184 CYS A O 1
ATOM 1482 N N . THR A 1 185 ? 34.458 8.287 -50.548 1.00 65.50 185 THR A N 1
ATOM 1483 C CA . THR A 1 185 ? 35.511 9.036 -51.257 1.00 65.50 185 THR A CA 1
ATOM 1484 C C . THR A 1 185 ? 35.948 10.307 -50.519 1.00 65.50 185 THR A C 1
ATOM 1486 O O . THR A 1 185 ? 37.089 10.750 -50.661 1.00 65.50 185 THR A O 1
ATOM 1489 N N . PHE A 1 186 ? 35.095 10.867 -49.655 1.00 65.88 186 PHE A N 1
ATOM 1490 C CA . PHE A 1 186 ? 35.416 12.069 -48.876 1.00 65.88 186 PHE A CA 1
ATOM 1491 C C . PHE A 1 186 ? 36.117 11.781 -47.548 1.00 65.88 186 PHE A C 1
ATOM 1493 O O . PHE A 1 186 ? 36.676 12.705 -46.955 1.00 65.88 186 PHE A O 1
ATOM 1500 N N . ILE A 1 187 ? 36.147 10.524 -47.089 1.00 66.81 187 ILE A N 1
ATOM 1501 C CA . ILE A 1 187 ? 36.771 10.145 -45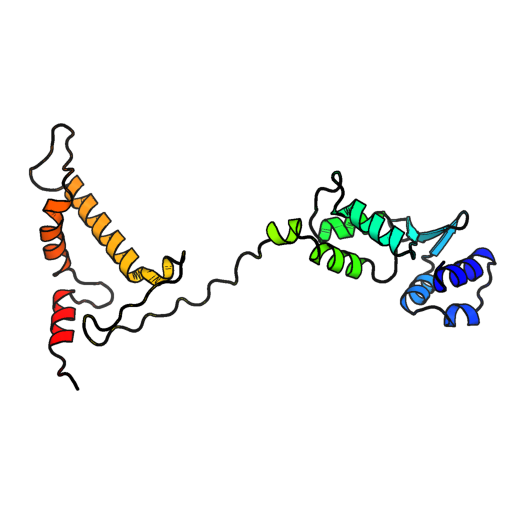.812 1.00 66.81 187 ILE A CA 1
ATOM 1502 C C . ILE A 1 187 ? 38.246 10.595 -45.740 1.00 66.81 187 ILE A C 1
ATOM 1504 O O . ILE A 1 187 ? 38.598 11.246 -44.755 1.00 66.81 187 ILE A O 1
ATOM 1508 N N . PRO A 1 188 ? 39.103 10.378 -46.763 1.00 69.62 188 PRO A N 1
ATOM 1509 C CA . PRO A 1 188 ? 40.497 10.834 -46.714 1.00 69.62 188 PRO A CA 1
ATOM 1510 C C . PRO A 1 188 ? 40.646 12.364 -46.678 1.00 69.62 188 PRO A C 1
ATOM 1512 O O . PRO A 1 188 ? 41.544 12.892 -46.022 1.00 69.62 188 PRO A O 1
ATOM 1515 N N . ALA A 1 189 ? 39.761 13.095 -47.366 1.00 66.38 189 ALA A N 1
ATOM 1516 C CA . ALA A 1 189 ? 39.768 14.559 -47.379 1.00 66.38 189 ALA A CA 1
ATOM 1517 C C . ALA A 1 189 ? 39.314 15.143 -46.030 1.00 66.38 189 ALA A C 1
ATOM 1519 O O . ALA A 1 189 ? 39.899 16.112 -45.543 1.00 66.38 189 ALA A O 1
ATOM 1520 N N . LEU A 1 190 ? 38.316 14.522 -45.398 1.00 65.75 190 LEU A N 1
ATOM 1521 C CA . LEU A 1 190 ? 37.843 14.864 -44.056 1.00 65.75 190 LEU A CA 1
ATOM 1522 C C . LEU A 1 190 ? 38.908 14.580 -42.998 1.00 65.75 190 LEU A C 1
ATOM 1524 O O . LEU A 1 190 ? 39.164 15.432 -42.151 1.00 65.75 190 LEU A O 1
ATOM 1528 N N . GLU A 1 191 ? 39.591 13.438 -43.090 1.00 67.81 191 GLU A N 1
ATOM 1529 C CA . GLU A 1 191 ? 40.708 13.096 -42.207 1.00 67.81 191 GLU A CA 1
ATOM 1530 C C . GLU A 1 191 ? 41.842 14.134 -42.306 1.00 67.81 191 GLU A C 1
ATOM 1532 O O . GLU A 1 191 ? 42.451 14.506 -41.302 1.00 67.81 191 GLU A O 1
ATOM 1537 N N . LEU A 1 192 ? 42.111 14.652 -43.510 1.00 67.44 192 LEU A N 1
ATOM 1538 C CA . LEU A 1 192 ? 43.103 15.706 -43.727 1.00 67.44 192 LEU A CA 1
ATOM 1539 C C . LEU A 1 192 ? 42.641 17.079 -43.208 1.00 67.44 192 LEU A C 1
ATOM 1541 O O . LEU A 1 192 ? 43.478 17.851 -42.745 1.00 67.44 192 LEU A O 1
ATOM 1545 N N . ALA A 1 193 ? 41.339 17.381 -43.262 1.00 63.94 193 ALA A N 1
ATOM 1546 C CA . ALA A 1 193 ? 40.750 18.639 -42.790 1.00 63.94 193 ALA A CA 1
ATOM 1547 C C . ALA A 1 193 ? 40.562 18.697 -41.258 1.00 63.94 193 ALA A C 1
ATOM 1549 O O . ALA A 1 193 ? 40.652 19.769 -40.655 1.00 63.94 193 ALA A O 1
ATOM 1550 N N . GLU A 1 194 ? 40.363 17.550 -40.609 1.00 64.00 194 GLU A N 1
ATOM 1551 C CA . GLU A 1 194 ? 40.316 17.421 -39.145 1.00 64.00 194 GLU A CA 1
ATOM 1552 C C . GLU A 1 194 ? 41.700 17.640 -38.504 1.00 64.00 194 GLU A C 1
ATOM 1554 O O . GLU A 1 194 ? 41.835 18.336 -37.496 1.00 64.00 194 GLU A O 1
ATOM 1559 N N . LYS A 1 195 ? 42.775 17.140 -39.130 1.00 61.62 195 LYS A N 1
ATOM 1560 C CA . LYS A 1 195 ? 44.160 17.232 -38.618 1.00 61.62 195 LYS A CA 1
ATOM 1561 C C . LYS A 1 195 ? 44.651 18.651 -38.255 1.00 61.62 195 LYS A C 1
ATOM 1563 O O . LYS A 1 195 ? 45.328 18.766 -37.226 1.00 61.62 195 LYS A O 1
ATOM 1568 N N . PRO A 1 196 ? 44.362 19.721 -39.026 1.00 58.53 196 PRO A N 1
ATOM 1569 C CA . PRO A 1 196 ? 44.722 21.104 -38.692 1.00 58.53 196 PRO A CA 1
ATOM 1570 C C . PRO A 1 196 ? 43.660 21.862 -37.875 1.00 58.53 196 PRO A C 1
ATOM 1572 O O . PRO A 1 196 ? 43.902 23.012 -37.503 1.00 58.53 196 PRO A O 1
ATOM 1575 N N . SER A 1 197 ? 42.500 21.268 -37.583 1.00 64.06 197 SER A N 1
ATOM 1576 C CA . SER A 1 197 ? 41.424 21.953 -36.861 1.00 64.06 197 SER A CA 1
ATOM 1577 C C . SER A 1 197 ? 41.797 22.171 -35.390 1.00 64.06 197 SER A C 1
ATOM 1579 O O . SER A 1 197 ? 42.219 21.255 -34.685 1.00 64.06 197 SER A O 1
ATOM 1581 N N . ILE A 1 198 ? 41.691 23.418 -34.919 1.00 65.12 198 ILE A N 1
ATOM 1582 C CA . ILE A 1 198 ? 42.075 23.808 -33.557 1.00 65.12 198 ILE A CA 1
ATOM 1583 C C . ILE A 1 198 ? 40.895 23.578 -32.615 1.00 65.12 198 ILE A C 1
ATOM 1585 O O . ILE A 1 198 ? 39.869 24.250 -32.719 1.00 65.12 198 ILE A O 1
ATOM 1589 N N . HIS A 1 199 ? 41.057 22.684 -31.641 1.00 64.44 199 HIS A N 1
ATOM 1590 C CA . HIS A 1 199 ? 40.012 22.465 -30.648 1.00 64.44 199 HIS A CA 1
ATOM 1591 C C . HIS A 1 199 ? 39.941 23.650 -29.673 1.00 64.44 199 HIS A C 1
ATOM 1593 O O . HIS A 1 199 ? 40.953 24.073 -29.106 1.00 64.44 199 HIS A O 1
ATOM 1599 N N . SER A 1 200 ? 38.743 24.191 -29.446 1.00 65.62 200 SER A N 1
ATOM 1600 C CA . SER A 1 200 ? 38.534 25.439 -28.694 1.00 65.62 200 SER A CA 1
ATOM 1601 C C . SER A 1 200 ? 39.036 25.380 -27.245 1.00 65.62 200 SER A C 1
ATOM 1603 O O . SER A 1 200 ? 39.548 26.375 -26.729 1.00 65.62 200 SER A O 1
ATOM 1605 N N . SER A 1 201 ? 38.947 24.211 -26.603 1.00 65.38 201 SER A N 1
ATOM 1606 C CA . SER A 1 201 ? 39.380 24.017 -25.214 1.00 65.38 201 SER A CA 1
ATOM 1607 C C . SER A 1 201 ? 40.895 23.856 -25.049 1.00 65.38 201 SER A C 1
ATOM 1609 O O . SER A 1 201 ? 41.450 24.321 -24.058 1.00 65.38 201 SER A O 1
ATOM 1611 N N . THR A 1 202 ? 41.587 23.225 -26.004 1.00 65.38 202 THR A N 1
ATOM 1612 C CA . THR A 1 202 ? 43.036 22.955 -25.917 1.00 65.38 202 THR A CA 1
ATOM 1613 C C . THR A 1 202 ? 43.873 23.950 -26.719 1.00 65.38 202 THR A C 1
ATOM 1615 O O . THR A 1 202 ? 45.092 24.010 -26.534 1.00 65.38 202 THR A O 1
ATOM 1618 N N . ARG A 1 203 ? 43.226 24.721 -27.608 1.00 70.06 203 ARG A N 1
ATOM 1619 C CA . ARG A 1 203 ? 43.826 25.632 -28.596 1.00 70.06 203 ARG A CA 1
ATOM 1620 C C . ARG A 1 203 ? 44.940 24.982 -29.423 1.00 70.06 203 ARG A C 1
ATOM 1622 O O . ARG A 1 203 ? 45.878 25.653 -29.844 1.00 70.06 203 ARG A O 1
ATOM 1629 N N . LYS A 1 204 ? 44.850 23.668 -29.640 1.00 71.31 204 LYS A N 1
ATOM 1630 C CA . LYS A 1 204 ? 45.816 22.866 -30.401 1.00 71.31 204 LYS A CA 1
ATOM 1631 C C . LYS A 1 204 ? 45.099 22.026 -31.439 1.00 71.31 204 LYS A C 1
ATOM 1633 O O . LYS A 1 204 ? 43.924 21.704 -31.269 1.00 71.31 204 LYS A O 1
ATOM 1638 N N . THR A 1 205 ? 45.830 21.674 -32.487 1.00 70.69 205 THR A N 1
ATOM 1639 C CA . THR A 1 205 ? 45.354 20.736 -33.501 1.00 70.69 205 THR A CA 1
ATOM 1640 C C . THR A 1 205 ? 45.576 19.295 -33.050 1.00 70.69 205 THR A C 1
ATOM 1642 O O . THR A 1 205 ? 46.455 19.032 -32.220 1.00 70.69 205 THR A O 1
ATOM 1645 N N . LEU A 1 206 ? 44.808 18.354 -33.604 1.00 66.12 206 LEU A N 1
ATOM 1646 C CA . LEU A 1 206 ? 44.980 16.922 -33.331 1.00 66.12 206 LEU A CA 1
ATOM 1647 C C . LEU A 1 206 ? 46.408 16.457 -33.653 1.00 66.12 206 LEU A C 1
ATOM 1649 O O . LEU A 1 206 ? 47.051 15.823 -32.818 1.00 66.12 206 LEU A O 1
ATOM 1653 N N . GLN A 1 207 ? 46.975 16.915 -34.772 1.00 68.38 207 GLN A N 1
ATOM 1654 C CA . GLN A 1 207 ? 48.347 16.585 -35.170 1.00 68.38 207 GLN A CA 1
ATOM 1655 C C . GLN A 1 207 ? 49.409 17.078 -34.164 1.00 68.38 207 GLN A C 1
ATOM 1657 O O . GLN A 1 207 ? 50.449 16.445 -33.972 1.00 68.38 207 GLN A O 1
ATOM 1662 N N . MET A 1 208 ? 49.176 18.221 -33.507 1.00 68.38 208 MET A N 1
ATOM 1663 C CA . MET A 1 208 ? 50.072 18.732 -32.460 1.00 68.38 208 MET A CA 1
ATOM 1664 C C . MET A 1 208 ? 49.969 17.927 -31.158 1.00 68.38 208 MET A C 1
ATOM 1666 O O . MET A 1 208 ? 50.927 17.895 -30.381 1.00 68.38 208 MET A O 1
ATOM 1670 N N . LEU A 1 209 ? 48.814 17.315 -30.893 1.00 67.50 209 LEU A N 1
ATOM 1671 C CA . LEU A 1 209 ? 48.584 16.484 -29.713 1.00 67.50 209 LEU A CA 1
ATOM 1672 C C . LEU A 1 209 ? 49.161 15.076 -29.900 1.00 67.50 209 LEU A C 1
ATOM 1674 O O . LEU A 1 209 ? 49.812 14.585 -28.981 1.00 67.50 209 LEU A O 1
ATOM 1678 N N . GLU A 1 210 ? 49.029 14.489 -31.091 1.00 65.75 210 GLU A N 1
ATOM 1679 C CA . GLU A 1 210 ? 49.640 13.200 -31.458 1.00 65.75 210 GLU A CA 1
ATOM 1680 C C . GLU A 1 210 ? 51.170 13.252 -31.346 1.00 65.75 210 GLU A C 1
ATOM 1682 O O . GLU A 1 210 ? 51.762 12.522 -30.553 1.00 65.75 210 GLU A O 1
ATOM 1687 N N . LYS A 1 211 ? 51.813 14.230 -32.002 1.00 66.62 211 LYS A N 1
ATOM 1688 C CA . LYS A 1 211 ? 53.279 14.405 -31.946 1.00 66.62 211 LYS A CA 1
ATOM 1689 C C . LYS A 1 211 ? 53.813 14.627 -30.527 1.00 66.62 211 LYS A C 1
ATOM 1691 O O . LYS A 1 211 ? 54.943 14.257 -30.216 1.00 66.62 211 LYS A O 1
ATOM 1696 N N . ARG A 1 212 ? 53.016 15.250 -29.652 1.00 59.91 212 ARG A N 1
ATOM 1697 C CA . ARG A 1 212 ? 53.368 15.475 -28.242 1.00 59.91 212 ARG A CA 1
ATOM 1698 C C . ARG A 1 212 ? 53.355 14.172 -27.438 1.00 59.91 212 ARG A C 1
ATOM 1700 O O . ARG A 1 212 ? 54.152 14.048 -26.508 1.00 59.91 212 ARG A O 1
ATOM 1707 N N . LEU A 1 213 ? 52.456 13.243 -27.756 1.00 56.94 213 LEU A N 1
ATOM 1708 C CA . LEU A 1 213 ? 52.393 11.931 -27.111 1.00 56.94 213 LEU A CA 1
ATOM 1709 C C . LEU A 1 213 ? 53.566 11.045 -27.552 1.00 56.94 213 LEU A C 1
ATOM 1711 O O . LEU A 1 213 ? 54.162 10.399 -26.697 1.00 56.94 213 LEU A O 1
ATOM 1715 N N . ASP A 1 214 ? 53.967 11.123 -28.823 1.00 56.16 214 ASP A N 1
ATOM 1716 C CA . ASP A 1 214 ? 55.121 10.385 -29.365 1.00 56.16 214 ASP A CA 1
ATOM 1717 C C . ASP A 1 214 ? 56.476 10.919 -28.862 1.00 56.16 214 ASP A C 1
ATOM 1719 O O . ASP A 1 214 ? 57.447 10.178 -28.741 1.00 56.16 214 ASP A O 1
ATOM 1723 N N . SER A 1 215 ? 56.558 12.215 -28.538 1.00 53.47 215 SER A N 1
ATOM 1724 C CA . SER A 1 215 ? 57.796 12.861 -28.064 1.00 53.47 215 SER A CA 1
ATOM 1725 C C . SER A 1 215 ? 58.115 12.659 -26.576 1.00 53.47 215 SER A C 1
ATOM 1727 O O . SER A 1 215 ? 59.157 13.123 -26.107 1.00 53.47 215 SER A O 1
ATOM 1729 N N . LYS A 1 216 ? 57.226 12.027 -25.797 1.00 51.19 216 LYS A N 1
ATOM 1730 C CA . LYS A 1 216 ? 57.514 11.721 -24.391 1.00 51.19 216 LYS A CA 1
ATOM 1731 C C . LYS A 1 216 ? 58.351 10.439 -24.339 1.00 51.19 216 LYS A C 1
ATOM 1733 O O . LYS A 1 216 ? 57.847 9.407 -24.773 1.00 51.19 216 LYS A O 1
ATOM 1738 N N . PRO A 1 217 ? 59.587 10.462 -23.803 1.00 44.22 217 PRO A N 1
ATOM 1739 C CA . PRO A 1 217 ? 60.345 9.233 -23.632 1.00 44.22 217 PRO A CA 1
ATOM 1740 C C . PRO A 1 217 ? 59.560 8.298 -22.710 1.00 44.22 217 PRO A C 1
ATOM 1742 O O . PRO A 1 217 ? 59.068 8.715 -21.657 1.00 44.22 217 PRO A O 1
ATOM 1745 N N . SER A 1 218 ? 59.419 7.047 -23.138 1.00 46.25 218 SER A N 1
ATOM 1746 C CA . SER A 1 218 ? 58.951 5.949 -22.301 1.00 46.25 218 SER A CA 1
ATOM 1747 C C . SER A 1 218 ? 59.859 5.855 -21.073 1.00 46.25 218 SER A C 1
ATOM 1749 O O . SER A 1 218 ? 61.043 5.552 -21.218 1.00 46.25 218 SER A O 1
ATOM 1751 N N . LEU A 1 219 ? 59.311 6.183 -19.899 1.00 42.47 219 LEU A N 1
ATOM 1752 C CA . LEU A 1 219 ? 59.888 5.816 -18.603 1.00 42.47 219 LEU A CA 1
ATOM 1753 C C . LEU A 1 219 ? 59.732 4.312 -18.382 1.00 42.47 219 LEU A C 1
ATOM 1755 O O . LEU A 1 219 ? 58.629 3.805 -18.692 1.00 42.47 219 LEU A O 1
#

Sequence (219 aa):
MDKNCHILCQLLMKDCKDPTLSSKMDEIWKKAYDEGIFHPLDGILYHKTKHTCVMTSTDGTLINTILHECHDSVAAGHPSEDRTLERVKTCSWWPNWKKDVSEYYQTCERCKKANRATGKKFGMIIQIKEPKSPWIGLSLSTAYHPQADGLAERMIQNLEDMIRRFCAYGLEFRDSDGFTHDSCTFIPALELAEKPSIHSSTRKTLQMLEKRLDSKPSL

InterPro domains:
  IPR012337 Ribonuclease H-like superfamily [SSF53098] (136-169)
  IPR036397 Ribonuclease H superfamily [G3DSA:3.30.420.10] (117-217)
  IPR041588 Integrase zinc-binding domain [PF17921] (61-116)
  IPR052160 Gypsy Retrotransposon Integrase-like [PTHR47266] (61-115)